Protein AF-A0A948GQL2-F1 (afdb_monomer_lite)

Sequence (326 aa):
MHETPEEIRLGCNGVMVDASHLPIGDNIGTTRSVVAMAHACGVCVEGELGYVPGVEGVDAERHPGPLQFTTVAEARAFAEKTNVDCLAVSIGTVHGRMKGKPKLDWARLKEINTALGIPLVIHGGTGLTDEQFRKLITLGVAKINYYTALSDAAGAAICAAAKAGATGYADLTAGVREAVAAEVERCLKLWGAAGRAAEVLDRCRPWLNVEHVVAYNAPTLSEHRLLALMTEGQRALATIPGVREVTVGSVADKSARYRHCWLIRFAAPEVIDSYAKHPAHATFAETLFRPAAADRLTADYRIADATTGAERLPLSSALAAERIAS

Foldseek 3Di:
DLCLLVCLLQQAQEDEDPPQVDDLVVLLVSLLVSLVQQVLQNHAYEYEHWDAQADAQAASVVTDDDGGFDALVSLLVSCVSRVHQEYETRQFAHHDDDDDDTPGDLVRLLSNCVSRVHAYEYERCPPDDLVRLQSSLVSRHDYYDDGNVLVVLLVVQLVVQVVVPDDDPCSSRVCSVVSSVVVVVVVCVSNVVPPCPVVVVVVDDFFFKKKKKKFFDQPPDDPVLVVVLLVLCQVLLSSRRQFNHWDKDADPDPVDPGGIMIITIGRHPSNVVSSCPPPSNCCSCVPPNCVRTVPMDIDMDFDADPVPRHGDHPCVVPVVVPVVPD

pLDDT: mean 87.83, std 14.83, range [33.5, 98.38]

Radius of gyration: 24.78 Å; chains: 1; bounding box: 61×53×67 Å

Structure (mmCIF, N/CA/C/O backbone):
data_AF-A0A948GQL2-F1
#
_entry.id   AF-A0A948GQL2-F1
#
loop_
_atom_site.group_PDB
_atom_site.id
_atom_site.type_symbol
_atom_site.label_atom_id
_atom_site.label_alt_id
_atom_site.label_comp_id
_atom_site.label_asym_id
_atom_site.label_entity_id
_atom_site.label_seq_id
_atom_site.pdbx_PDB_ins_code
_atom_site.Cartn_x
_atom_site.Cartn_y
_atom_site.Cartn_z
_atom_site.occupancy
_atom_site.B_iso_or_equiv
_atom_site.auth_seq_id
_atom_site.auth_comp_id
_atom_site.auth_asym_id
_atom_site.auth_atom_id
_atom_site.pdbx_PDB_model_num
ATOM 1 N N . MET A 1 1 ? 8.317 12.303 5.870 1.00 33.50 1 MET A N 1
ATOM 2 C CA . MET A 1 1 ? 9.007 11.126 5.303 1.00 33.50 1 MET A CA 1
ATOM 3 C C . MET A 1 1 ? 8.251 10.736 4.046 1.00 33.50 1 MET A C 1
ATOM 5 O O . MET A 1 1 ? 7.052 10.536 4.137 1.00 33.50 1 MET A O 1
ATOM 9 N N . HIS A 1 2 ? 8.894 10.734 2.876 1.00 46.00 2 HIS A N 1
ATOM 10 C CA . HIS A 1 2 ? 8.300 10.211 1.638 1.00 46.00 2 HIS A CA 1
ATOM 11 C C . HIS A 1 2 ? 8.877 8.804 1.407 1.00 46.00 2 HIS A C 1
ATOM 13 O O . HIS A 1 2 ? 9.786 8.631 0.602 1.00 46.00 2 HIS A O 1
ATOM 19 N N . GLU A 1 3 ? 8.409 7.827 2.191 1.00 55.78 3 GLU A N 1
ATOM 20 C CA . GLU A 1 3 ? 8.925 6.439 2.237 1.00 55.78 3 GLU A CA 1
ATOM 21 C C . GLU A 1 3 ? 8.154 5.454 1.335 1.00 55.78 3 GLU A C 1
ATOM 23 O O . GLU A 1 3 ? 8.394 4.249 1.351 1.00 55.78 3 GLU A O 1
ATOM 28 N N . THR A 1 4 ? 7.280 5.954 0.460 1.00 62.16 4 THR A N 1
ATOM 29 C CA . THR A 1 4 ? 6.377 5.117 -0.348 1.00 62.16 4 THR A CA 1
ATOM 30 C C . THR A 1 4 ? 7.058 4.111 -1.293 1.00 62.16 4 THR A C 1
ATOM 32 O O . THR A 1 4 ? 6.500 3.031 -1.495 1.00 62.16 4 THR A O 1
ATOM 35 N N . PRO A 1 5 ? 8.268 4.348 -1.848 1.00 71.25 5 PRO A N 1
ATOM 36 C CA . PRO A 1 5 ? 8.942 3.328 -2.652 1.00 71.25 5 PRO A CA 1
ATOM 37 C C . PRO A 1 5 ? 9.405 2.120 -1.830 1.00 71.25 5 PRO A C 1
ATOM 39 O O . PRO A 1 5 ? 9.512 1.025 -2.373 1.00 71.25 5 PRO A O 1
ATOM 42 N N . GLU A 1 6 ? 9.731 2.304 -0.549 1.00 80.25 6 GLU A N 1
ATOM 43 C CA . GLU A 1 6 ? 10.246 1.230 0.305 1.00 80.25 6 GLU A CA 1
ATOM 44 C C . GLU A 1 6 ? 9.152 0.262 0.736 1.00 80.25 6 GLU A C 1
ATOM 46 O O . GLU A 1 6 ? 9.319 -0.948 0.599 1.00 80.25 6 GLU A O 1
ATOM 51 N N . GLU A 1 7 ? 8.003 0.789 1.142 1.00 83.62 7 GLU A N 1
ATOM 52 C CA . GLU A 1 7 ? 6.826 0.007 1.532 1.00 83.62 7 GLU A CA 1
ATOM 53 C C . GLU A 1 7 ? 6.383 -0.940 0.406 1.00 83.62 7 GLU A C 1
ATOM 55 O O . GLU A 1 7 ? 6.140 -2.129 0.627 1.00 83.62 7 GLU A O 1
ATOM 60 N N . ILE A 1 8 ? 6.366 -0.447 -0.837 1.00 83.19 8 ILE A N 1
ATOM 61 C CA . ILE A 1 8 ? 6.027 -1.254 -2.016 1.00 83.19 8 ILE A CA 1
ATOM 62 C C . ILE A 1 8 ? 7.031 -2.401 -2.204 1.00 83.19 8 ILE A C 1
ATOM 64 O O . ILE A 1 8 ? 6.626 -3.533 -2.476 1.00 83.19 8 ILE A O 1
ATOM 68 N N . ARG A 1 9 ? 8.337 -2.148 -2.027 1.00 78.25 9 ARG A N 1
ATOM 69 C CA . ARG A 1 9 ? 9.370 -3.199 -2.126 1.00 78.25 9 ARG A CA 1
ATOM 70 C C . ARG A 1 9 ? 9.226 -4.251 -1.027 1.00 78.25 9 ARG A C 1
ATOM 72 O O . ARG A 1 9 ? 9.373 -5.444 -1.301 1.00 78.25 9 ARG A O 1
ATOM 79 N N . LEU A 1 10 ? 8.899 -3.827 0.195 1.00 80.50 10 LEU A N 1
ATOM 80 C CA . LEU A 1 10 ? 8.657 -4.724 1.330 1.00 80.50 10 LEU A CA 1
ATOM 81 C C . LEU A 1 10 ? 7.395 -5.583 1.139 1.00 80.50 10 LEU A C 1
ATOM 83 O O . LEU A 1 10 ? 7.282 -6.660 1.728 1.00 80.50 10 LEU A O 1
ATOM 87 N N . GLY A 1 11 ? 6.500 -5.178 0.236 1.00 76.94 11 GLY A N 1
ATOM 88 C CA . GLY A 1 11 ? 5.295 -5.919 -0.118 1.00 76.94 11 GLY A CA 1
ATOM 89 C C . GLY A 1 11 ? 4.042 -5.388 0.570 1.00 76.94 11 GLY A C 1
ATOM 90 O O . GLY A 1 11 ? 3.196 -6.190 0.958 1.00 76.94 11 GLY A O 1
ATOM 91 N N . CYS A 1 12 ? 3.913 -4.065 0.722 1.00 85.06 12 CYS A N 1
ATOM 92 C CA . CYS A 1 12 ? 2.667 -3.392 1.107 1.00 85.06 12 CYS A CA 1
ATOM 93 C C . CYS A 1 12 ? 1.732 -3.201 -0.103 1.00 85.06 12 CYS A C 1
ATOM 95 O O . CYS A 1 12 ? 2.125 -2.596 -1.098 1.00 85.06 12 CYS A O 1
ATOM 97 N N . ASN A 1 13 ? 0.489 -3.699 -0.027 1.00 85.06 13 ASN A N 1
ATOM 98 C CA . ASN A 1 13 ? -0.494 -3.672 -1.135 1.00 85.06 13 ASN A CA 1
ATOM 99 C C . ASN A 1 13 ? -1.320 -2.387 -1.183 1.00 85.06 13 ASN A C 1
ATOM 101 O O . ASN A 1 13 ? -2.132 -2.200 -2.089 1.00 85.06 13 ASN A O 1
ATOM 105 N N . GLY A 1 14 ? -1.110 -1.515 -0.208 1.00 90.94 14 GLY A N 1
ATOM 106 C CA . GLY A 1 14 ? -1.601 -0.156 -0.191 1.00 90.94 14 GLY A CA 1
ATOM 107 C C . GLY A 1 14 ? -0.564 0.735 0.474 1.00 90.94 14 GLY A C 1
ATOM 108 O O . GLY A 1 14 ? 0.114 0.303 1.408 1.00 90.94 14 GLY A O 1
ATOM 109 N N . VAL A 1 15 ? -0.454 1.966 -0.009 1.00 93.62 15 VAL A N 1
ATOM 110 C CA . VAL A 1 15 ? 0.340 3.029 0.615 1.00 93.62 15 VAL A CA 1
ATOM 111 C C . VAL A 1 15 ? -0.546 4.241 0.857 1.00 93.62 15 VAL A C 1
ATOM 113 O O . VAL A 1 15 ? -1.564 4.425 0.189 1.00 93.62 15 VAL A O 1
ATOM 116 N N . MET A 1 16 ? -0.172 5.075 1.816 1.00 94.94 16 MET A N 1
ATOM 117 C CA . MET A 1 16 ? -0.890 6.305 2.122 1.00 94.94 16 MET A CA 1
ATOM 118 C C . MET A 1 16 ? 0.049 7.496 1.957 1.00 94.94 16 MET A C 1
ATOM 120 O O . MET A 1 16 ? 1.202 7.453 2.380 1.00 94.94 16 MET A O 1
ATOM 124 N N . VAL A 1 17 ? -0.445 8.564 1.334 1.00 93.12 17 VAL A N 1
ATOM 125 C CA . VAL A 1 17 ? 0.277 9.829 1.201 1.00 93.12 17 VAL A CA 1
ATOM 126 C C . VAL A 1 17 ? -0.391 10.880 2.066 1.00 93.12 17 VAL A C 1
ATOM 128 O O . VAL A 1 17 ? -1.416 11.452 1.690 1.00 93.12 17 VAL A O 1
ATOM 131 N N . ASP A 1 18 ? 0.236 11.180 3.201 1.00 91.00 18 ASP A N 1
ATOM 132 C CA . ASP A 1 18 ? -0.093 12.370 3.975 1.00 91.00 18 ASP A CA 1
ATOM 133 C C . ASP A 1 18 ? 0.760 13.562 3.515 1.00 91.00 18 ASP A C 1
ATOM 135 O O . ASP A 1 18 ? 1.891 13.788 3.955 1.00 91.00 18 ASP A O 1
ATOM 139 N N . ALA A 1 19 ? 0.192 14.338 2.598 1.00 90.81 19 ALA A N 1
ATOM 140 C CA . ALA A 1 19 ? 0.675 15.664 2.228 1.00 90.81 19 ALA A CA 1
ATOM 141 C C . ALA A 1 19 ? -0.357 16.746 2.595 1.00 90.81 19 ALA A C 1
ATOM 143 O O . ALA A 1 19 ? -0.370 17.832 2.017 1.00 90.81 19 ALA A O 1
ATOM 144 N N . SER A 1 20 ? -1.232 16.448 3.560 1.00 86.81 20 SER A N 1
ATOM 145 C CA . SER A 1 20 ? -2.372 17.281 3.953 1.00 86.81 20 SER A CA 1
ATOM 146 C C . SER A 1 20 ? -1.962 18.631 4.560 1.00 86.81 20 SER A C 1
ATOM 148 O O . SER A 1 20 ? -2.677 19.623 4.437 1.00 86.81 20 SER A O 1
ATOM 150 N N . HIS A 1 21 ? -0.754 18.691 5.124 1.00 85.75 21 HIS A N 1
ATOM 151 C CA . HIS A 1 21 ? -0.113 19.899 5.643 1.00 85.75 21 HIS A CA 1
ATOM 152 C C . HIS A 1 21 ? 0.394 20.865 4.552 1.00 85.75 21 HIS A C 1
ATOM 154 O O . HIS A 1 21 ? 0.750 22.002 4.866 1.00 85.75 21 HIS A O 1
ATOM 160 N N . LEU A 1 22 ? 0.472 20.430 3.288 1.00 89.00 22 LEU A N 1
ATOM 161 C CA . LEU A 1 22 ? 0.902 21.265 2.165 1.00 89.00 22 LEU A CA 1
ATOM 162 C C . LEU A 1 22 ? -0.278 22.040 1.554 1.00 89.00 22 LEU A C 1
ATOM 164 O O . LEU A 1 22 ? -1.428 21.601 1.644 1.00 89.00 22 LEU A O 1
ATOM 168 N N . PRO A 1 23 ? -0.021 23.158 0.846 1.00 91.56 23 PRO A N 1
ATOM 169 C CA . PRO A 1 23 ? -1.027 23.771 -0.013 1.00 91.56 23 PRO A CA 1
ATOM 170 C C . PRO A 1 23 ? -1.635 22.745 -0.977 1.00 91.56 23 PRO A C 1
ATOM 172 O O . PRO A 1 23 ? -0.931 21.896 -1.524 1.00 91.56 23 PRO A O 1
ATOM 175 N N . ILE A 1 24 ? -2.941 22.849 -1.240 1.00 91.44 24 ILE A N 1
ATOM 176 C CA . ILE A 1 24 ? -3.695 21.852 -2.021 1.00 91.44 24 ILE A CA 1
ATOM 177 C C . ILE A 1 24 ? -3.048 21.500 -3.373 1.00 91.44 24 ILE A C 1
ATOM 179 O O . ILE A 1 24 ? -3.059 20.340 -3.776 1.00 91.44 24 ILE A O 1
ATOM 183 N N . GLY A 1 25 ? -2.449 22.473 -4.069 1.00 94.50 25 GLY A N 1
ATOM 184 C CA . GLY A 1 25 ? -1.746 22.237 -5.334 1.00 94.50 25 GLY A CA 1
ATOM 185 C C . GLY A 1 25 ? -0.522 21.328 -5.187 1.00 94.50 25 GLY A C 1
ATOM 186 O O . GLY A 1 25 ? -0.335 20.419 -5.999 1.00 94.50 25 GLY A O 1
ATOM 187 N N . ASP A 1 26 ? 0.257 21.527 -4.126 1.00 95.06 26 ASP A N 1
ATOM 188 C CA . ASP A 1 26 ? 1.462 20.750 -3.829 1.00 95.06 26 ASP A CA 1
ATOM 189 C C . ASP A 1 26 ? 1.107 19.358 -3.294 1.00 95.06 26 ASP A C 1
ATOM 191 O O . ASP A 1 26 ? 1.741 18.371 -3.677 1.00 95.06 26 ASP A O 1
ATOM 195 N N . ASN A 1 27 ? 0.041 19.252 -2.489 1.00 95.19 27 ASN A N 1
ATOM 196 C CA . ASN A 1 27 ? -0.515 17.966 -2.063 1.00 95.19 27 ASN A CA 1
ATOM 197 C C . ASN A 1 27 ? -0.963 17.140 -3.284 1.00 95.19 27 ASN A C 1
ATOM 199 O O . ASN A 1 27 ? -0.558 15.988 -3.442 1.00 95.19 27 ASN A O 1
ATOM 203 N N . ILE A 1 28 ? -1.709 17.746 -4.215 1.00 96.94 28 ILE A N 1
ATOM 204 C CA . ILE A 1 28 ? -2.109 17.086 -5.468 1.00 96.94 28 ILE A CA 1
ATOM 205 C C . ILE A 1 28 ? -0.883 16.645 -6.275 1.00 96.94 28 ILE A C 1
ATOM 207 O O . ILE A 1 28 ? -0.857 15.524 -6.778 1.00 96.94 28 ILE A O 1
ATOM 211 N N . GLY A 1 29 ? 0.129 17.506 -6.422 1.00 96.94 29 GLY A N 1
ATOM 212 C CA . GLY A 1 29 ? 1.346 17.178 -7.167 1.00 96.94 29 GLY A CA 1
ATOM 213 C C . GLY A 1 29 ? 2.101 15.991 -6.565 1.00 96.94 29 GLY A C 1
ATOM 214 O O . GLY A 1 29 ? 2.439 15.047 -7.282 1.00 96.94 29 GLY A O 1
ATOM 215 N N . THR A 1 30 ? 2.300 16.020 -5.247 1.00 95.50 30 THR A N 1
ATOM 216 C CA . THR A 1 30 ? 2.984 14.968 -4.483 1.00 95.50 30 THR A CA 1
ATOM 217 C C . THR A 1 30 ? 2.216 13.654 -4.559 1.00 95.50 30 THR A C 1
ATOM 219 O O . THR A 1 30 ? 2.770 12.634 -4.967 1.00 95.50 30 THR A O 1
ATOM 222 N N . THR A 1 31 ? 0.918 13.688 -4.253 1.00 96.50 31 THR A N 1
ATOM 223 C CA . THR A 1 31 ? 0.057 12.503 -4.258 1.00 96.50 31 THR A CA 1
ATOM 224 C C . THR A 1 31 ? -0.038 11.892 -5.652 1.00 96.50 31 THR A C 1
ATOM 226 O O . THR A 1 31 ? 0.145 10.688 -5.792 1.00 96.50 31 THR A O 1
ATOM 229 N N . ARG A 1 32 ? -0.217 12.696 -6.712 1.00 97.62 32 ARG A N 1
ATOM 230 C CA . ARG A 1 32 ? -0.262 12.193 -8.098 1.00 97.62 32 ARG A CA 1
ATOM 231 C C . ARG A 1 32 ? 1.026 11.465 -8.498 1.00 97.62 32 ARG A C 1
ATOM 233 O O . ARG A 1 32 ? 0.959 10.459 -9.198 1.00 97.62 32 ARG A O 1
ATOM 240 N N . SER A 1 33 ? 2.188 11.965 -8.072 1.00 94.75 33 SER A N 1
ATOM 241 C CA . SER A 1 33 ? 3.476 11.311 -8.343 1.00 94.75 33 SER A CA 1
ATOM 242 C C . SER A 1 33 ? 3.543 9.920 -7.704 1.00 94.75 33 SER A C 1
ATOM 244 O O . SER A 1 33 ? 3.914 8.945 -8.359 1.00 94.75 33 SER A O 1
ATOM 246 N N . VAL A 1 34 ? 3.109 9.811 -6.444 1.00 94.31 34 VAL A N 1
ATOM 247 C CA . VAL A 1 34 ? 3.055 8.524 -5.739 1.00 94.31 34 VAL A CA 1
ATOM 248 C C . VAL A 1 34 ? 2.021 7.590 -6.358 1.00 94.31 34 VAL A C 1
ATOM 250 O O . VAL A 1 34 ? 2.336 6.422 -6.557 1.00 94.31 34 VAL A O 1
ATOM 253 N N . VAL A 1 35 ? 0.831 8.088 -6.713 1.00 96.50 35 VAL A N 1
ATOM 254 C CA . VAL A 1 35 ? -0.208 7.301 -7.395 1.00 96.50 35 VAL A CA 1
ATOM 255 C C . VAL A 1 35 ? 0.333 6.690 -8.682 1.00 96.50 35 VAL A C 1
ATOM 257 O O . VAL A 1 35 ? 0.225 5.483 -8.869 1.00 96.50 35 VAL A O 1
ATOM 260 N N . ALA A 1 36 ? 0.993 7.482 -9.533 1.00 94.19 36 ALA A N 1
ATOM 261 C CA . ALA A 1 36 ? 1.559 6.979 -10.783 1.00 94.19 36 ALA A CA 1
ATOM 262 C C . ALA A 1 36 ? 2.568 5.838 -10.552 1.00 94.19 36 ALA A C 1
ATOM 264 O O . ALA A 1 36 ? 2.527 4.824 -11.247 1.00 94.19 36 ALA A O 1
ATOM 265 N N . MET A 1 37 ? 3.445 5.978 -9.555 1.00 92.19 37 MET A N 1
ATOM 266 C CA . MET A 1 37 ? 4.406 4.938 -9.178 1.00 92.19 37 MET A CA 1
ATOM 267 C C . MET A 1 37 ? 3.724 3.690 -8.592 1.00 92.19 37 MET A C 1
ATOM 269 O O . MET A 1 37 ? 4.052 2.571 -8.983 1.00 92.19 37 MET A O 1
ATOM 273 N N . ALA A 1 38 ? 2.803 3.864 -7.644 1.00 93.44 38 ALA A N 1
ATOM 274 C CA . ALA A 1 38 ? 2.144 2.767 -6.943 1.00 93.44 38 ALA A CA 1
ATOM 275 C C . ALA A 1 38 ? 1.228 1.968 -7.878 1.00 93.44 38 ALA A C 1
ATOM 277 O O . ALA A 1 38 ? 1.298 0.739 -7.905 1.00 93.44 38 ALA A O 1
ATOM 278 N N . HIS A 1 39 ? 0.457 2.647 -8.732 1.00 93.81 39 HIS A N 1
ATOM 279 C CA . HIS A 1 39 ? -0.381 2.006 -9.751 1.00 93.81 39 HIS A CA 1
ATOM 280 C C . HIS A 1 39 ? 0.456 1.229 -10.770 1.00 93.81 39 HIS A C 1
ATOM 282 O O . HIS A 1 39 ? 0.074 0.126 -11.156 1.00 93.81 39 HIS A O 1
ATOM 288 N N . ALA A 1 40 ? 1.647 1.725 -11.124 1.00 91.50 40 ALA A N 1
ATOM 289 C CA . ALA A 1 40 ? 2.614 0.997 -11.951 1.00 91.50 40 ALA A CA 1
ATOM 290 C C . ALA A 1 40 ? 3.201 -0.259 -11.267 1.00 91.50 40 ALA A C 1
ATOM 292 O O . ALA A 1 40 ? 3.881 -1.056 -11.914 1.00 91.50 40 ALA A O 1
ATOM 293 N N . CYS A 1 41 ? 2.929 -0.440 -9.972 1.00 90.19 41 CYS A N 1
ATOM 294 C CA . CYS A 1 41 ? 3.246 -1.631 -9.188 1.00 90.19 41 CYS A CA 1
ATOM 295 C C . CYS A 1 41 ? 1.994 -2.433 -8.781 1.00 90.19 41 CYS A C 1
ATOM 297 O O . CYS A 1 41 ? 2.116 -3.398 -8.030 1.00 90.19 41 CYS A O 1
ATOM 299 N N . GLY A 1 42 ? 0.798 -2.035 -9.235 1.00 89.00 42 GLY A N 1
ATOM 300 C CA . GLY A 1 42 ? -0.470 -2.657 -8.847 1.00 89.00 42 GLY A CA 1
ATOM 301 C C . GLY A 1 42 ? -0.897 -2.396 -7.395 1.00 89.00 42 GLY A C 1
ATOM 302 O O . GLY A 1 42 ? -1.696 -3.168 -6.865 1.00 89.00 42 GLY A O 1
ATOM 303 N N . VAL A 1 43 ? -0.365 -1.346 -6.758 1.00 91.19 43 VAL A N 1
ATOM 304 C CA . VAL A 1 43 ? -0.587 -0.978 -5.349 1.00 91.19 43 VAL A CA 1
ATOM 305 C C . VAL A 1 43 ? -1.572 0.185 -5.245 1.00 91.19 43 VAL A C 1
ATOM 307 O O . VAL A 1 43 ? -1.422 1.179 -5.953 1.00 91.19 43 VAL A O 1
ATOM 310 N N . CYS A 1 44 ? -2.550 0.076 -4.342 1.00 93.69 44 CYS A N 1
ATOM 311 C CA . CYS A 1 44 ? -3.536 1.133 -4.106 1.00 93.69 44 CYS A CA 1
ATOM 312 C C . CYS A 1 44 ? -2.947 2.302 -3.302 1.00 93.69 44 CYS A C 1
ATOM 314 O O . CYS A 1 44 ? -2.053 2.113 -2.475 1.00 93.69 44 CYS A O 1
ATOM 316 N N . VAL A 1 45 ? -3.496 3.502 -3.481 1.00 96.88 45 VAL A N 1
ATOM 317 C CA . VAL A 1 45 ? -3.079 4.707 -2.762 1.00 96.88 45 VAL A CA 1
ATOM 318 C C . VAL A 1 45 ? -4.244 5.367 -2.039 1.00 96.88 45 VAL A C 1
ATOM 320 O O . VAL A 1 45 ? -5.256 5.727 -2.641 1.00 96.88 45 VAL A O 1
ATOM 323 N N . GLU A 1 46 ? -4.048 5.589 -0.744 1.00 98.06 46 GLU A N 1
ATOM 324 C CA . GLU A 1 46 ? -4.850 6.497 0.070 1.00 98.06 46 GLU A CA 1
ATOM 325 C C . GLU A 1 46 ? -4.238 7.902 0.029 1.00 98.06 46 GLU A C 1
ATOM 327 O O . GLU A 1 46 ? -3.050 8.075 0.302 1.00 98.06 46 GLU A O 1
ATOM 332 N N . GLY A 1 47 ? -5.039 8.915 -0.295 1.00 96.38 47 GLY A N 1
ATOM 333 C CA . GLY A 1 47 ? -4.662 10.317 -0.089 1.00 96.38 47 GLY A CA 1
ATOM 334 C C . GLY A 1 47 ? -5.357 10.914 1.130 1.00 96.38 47 GLY A C 1
ATOM 335 O O . GLY A 1 47 ? -6.378 10.391 1.575 1.00 96.38 47 GLY A O 1
ATOM 336 N N . GLU A 1 48 ? -4.858 12.046 1.626 1.00 94.75 48 GLU A N 1
ATOM 337 C CA . GLU A 1 48 ? -5.482 12.780 2.732 1.00 94.75 48 GLU A CA 1
ATOM 338 C C . GLU A 1 48 ? -5.760 14.250 2.399 1.00 94.75 48 GLU A C 1
ATOM 340 O O . GLU A 1 48 ? -4.927 14.960 1.820 1.00 94.75 48 GLU A O 1
ATOM 345 N N . LEU A 1 49 ? -6.948 14.712 2.804 1.00 90.31 49 LEU A N 1
ATOM 346 C CA . LEU A 1 49 ? -7.347 16.113 2.784 1.00 90.31 49 LEU A CA 1
ATOM 347 C C . LEU A 1 49 ? -7.891 16.589 4.128 1.00 90.31 49 LEU A C 1
ATOM 349 O O . LEU A 1 49 ? -8.661 15.902 4.798 1.00 90.31 49 LEU A O 1
ATOM 353 N N . GLY A 1 50 ? -7.652 17.870 4.399 1.00 82.81 50 GLY A N 1
ATOM 354 C CA . GLY A 1 50 ? -7.984 18.504 5.669 1.00 82.81 50 GLY A CA 1
ATOM 355 C C . GLY A 1 50 ? -6.822 18.366 6.641 1.00 82.81 50 GLY A C 1
ATOM 356 O O . GLY A 1 50 ? -5.693 18.167 6.225 1.00 82.81 50 GLY A O 1
ATOM 357 N N . TYR A 1 51 ? -7.089 18.510 7.929 1.00 74.12 51 TYR A N 1
ATOM 358 C CA . TYR A 1 51 ? -6.098 18.223 8.958 1.00 74.12 51 TYR A CA 1
ATOM 359 C C . TYR A 1 51 ? -6.799 17.621 10.164 1.00 74.12 51 TYR A C 1
ATOM 361 O O . TYR A 1 51 ? -7.811 18.163 10.635 1.00 74.12 51 TYR A O 1
ATOM 369 N N . VAL A 1 52 ? -6.268 16.500 10.646 1.00 62.72 52 VAL A N 1
ATOM 370 C CA . VAL A 1 52 ? -6.726 15.814 11.852 1.00 62.72 52 VAL A CA 1
ATOM 371 C C . VAL A 1 52 ? -5.700 16.095 12.960 1.00 62.72 52 VAL A C 1
ATOM 373 O O . VAL A 1 52 ? -4.605 15.541 12.936 1.00 62.72 52 VAL A O 1
ATOM 376 N N . PRO A 1 53 ? -5.996 16.977 13.933 1.00 58.94 53 PRO A N 1
ATOM 377 C CA . PRO A 1 53 ? -5.046 17.294 14.997 1.00 58.94 53 PRO A CA 1
ATOM 378 C C . PRO A 1 53 ? -4.854 16.103 15.945 1.00 58.94 53 PRO A C 1
ATOM 380 O O . PRO A 1 53 ? -5.763 15.292 16.116 1.00 58.94 53 PRO A O 1
ATOM 383 N N . GLY A 1 54 ? -3.703 16.035 16.616 1.00 55.97 54 GLY A N 1
ATOM 384 C CA . GLY A 1 54 ? -3.384 15.003 17.606 1.00 55.97 54 GLY A CA 1
ATOM 385 C C . GLY A 1 54 ? -2.309 14.015 17.148 1.00 55.97 54 GLY A C 1
ATOM 386 O O . GLY A 1 54 ? -1.832 14.063 16.021 1.00 55.97 54 GLY A O 1
ATOM 387 N N . VAL A 1 55 ? -1.921 13.108 18.044 1.00 61.59 55 VAL A N 1
ATOM 388 C CA . VAL A 1 55 ? -0.984 12.011 17.762 1.00 61.59 55 VAL A CA 1
ATOM 389 C C . VAL A 1 55 ? -1.604 10.723 18.305 1.00 61.59 55 VAL A C 1
ATOM 391 O O . VAL A 1 55 ? -2.219 10.718 19.375 1.00 61.59 55 VAL A O 1
ATOM 394 N N . GLU A 1 56 ? -1.501 9.627 17.557 1.00 60.19 56 GLU A N 1
ATOM 395 C CA . GLU A 1 56 ? -2.074 8.348 17.975 1.00 60.19 56 GLU A CA 1
ATOM 396 C C . GLU A 1 56 ? -1.432 7.833 19.276 1.00 60.19 56 GLU A C 1
ATOM 398 O O . GLU A 1 56 ? -0.221 7.908 19.466 1.00 60.19 56 GLU A O 1
ATOM 403 N N . GLY A 1 57 ? -2.247 7.317 20.203 1.00 52.31 57 GLY A N 1
ATOM 404 C CA . GLY A 1 57 ? -1.771 6.755 21.474 1.00 52.31 57 GLY A CA 1
ATOM 405 C C . GLY A 1 57 ? -1.478 7.776 22.581 1.00 52.31 57 GLY A C 1
ATOM 406 O O . GLY A 1 57 ? -1.227 7.380 23.721 1.00 52.31 57 GLY A O 1
ATOM 407 N N . VAL A 1 58 ? -1.566 9.078 22.296 1.00 62.47 58 VAL A N 1
ATOM 408 C CA . VAL A 1 58 ? -1.435 10.153 23.294 1.00 62.47 58 VAL A CA 1
ATOM 409 C C . VAL A 1 58 ? -2.731 10.957 23.432 1.00 62.47 58 VAL A C 1
ATOM 411 O O . VAL A 1 58 ? -3.699 10.765 22.696 1.00 62.47 58 VAL A O 1
ATOM 414 N N . ASP A 1 59 ? -2.790 11.840 24.428 1.00 57.53 59 ASP A N 1
ATOM 415 C CA . ASP A 1 59 ? -3.952 12.710 24.624 1.00 57.53 59 ASP A CA 1
ATOM 416 C C . ASP A 1 59 ? -3.968 13.809 23.549 1.00 57.53 59 ASP A C 1
ATOM 418 O O . ASP A 1 59 ? -2.990 14.547 23.409 1.00 57.53 59 ASP A O 1
ATOM 422 N N . ALA A 1 60 ? -5.089 13.959 22.833 1.00 57.97 60 ALA A N 1
ATOM 423 C CA . ALA A 1 60 ? -5.224 14.917 21.728 1.00 57.97 60 ALA A CA 1
ATOM 424 C C . ALA A 1 60 ? -4.983 16.374 22.178 1.00 57.97 60 ALA A C 1
ATOM 426 O O . ALA A 1 60 ? -4.434 17.185 21.438 1.00 57.97 60 ALA A O 1
ATOM 427 N N . GLU A 1 61 ? -5.330 16.695 23.432 1.00 55.31 61 GLU A N 1
ATOM 428 C CA . GLU A 1 61 ? -5.130 18.017 24.052 1.00 55.31 61 GLU A CA 1
ATOM 429 C C . GLU A 1 61 ? -3.653 18.434 24.146 1.00 55.31 61 GLU A C 1
ATOM 431 O O . GLU A 1 61 ? -3.363 19.626 24.234 1.00 55.31 61 GLU A O 1
ATOM 436 N N . ARG A 1 62 ? -2.712 17.478 24.127 1.00 51.91 62 ARG A N 1
ATOM 437 C CA . ARG A 1 62 ? -1.269 17.771 24.194 1.00 51.91 62 ARG A CA 1
ATOM 438 C C . ARG A 1 62 ? -0.690 18.222 22.854 1.00 51.91 62 ARG A C 1
ATOM 440 O O . ARG A 1 62 ? 0.423 18.738 22.828 1.00 51.91 62 ARG A O 1
ATOM 447 N N . HIS A 1 63 ? -1.445 18.059 21.768 1.00 50.47 63 HIS A N 1
ATOM 448 C CA . HIS A 1 63 ? -1.048 18.429 20.411 1.00 50.47 63 HIS A CA 1
ATOM 449 C C . HIS A 1 63 ? -2.171 19.223 19.722 1.00 50.47 63 HIS A C 1
ATOM 451 O O . HIS A 1 63 ? -2.776 18.739 18.762 1.00 50.47 63 HIS A O 1
ATOM 457 N N . PRO A 1 64 ? -2.494 20.435 20.217 1.00 52.81 64 PRO A N 1
ATOM 458 C CA . PRO A 1 64 ? -3.541 21.252 19.626 1.00 52.81 64 PRO A CA 1
ATOM 459 C C . PRO A 1 64 ? -3.107 21.745 18.240 1.00 52.81 64 PRO A C 1
ATOM 461 O O . PRO A 1 64 ? -2.038 22.330 18.082 1.00 52.81 64 PRO A O 1
ATOM 464 N N . GLY A 1 65 ? -3.966 21.550 17.244 1.00 57.09 65 GLY A N 1
ATOM 465 C CA . GLY A 1 65 ? -3.817 22.124 15.910 1.00 57.09 65 GLY A CA 1
ATOM 466 C C . GLY A 1 65 ? -5.176 22.557 15.353 1.00 57.09 65 GLY A C 1
ATOM 467 O O . GLY A 1 65 ? -6.210 22.074 15.831 1.00 57.09 65 GLY A O 1
ATOM 468 N N . PRO A 1 66 ? -5.214 23.497 14.393 1.00 60.41 66 PRO A N 1
ATOM 469 C CA . PRO A 1 66 ? -6.467 23.962 13.818 1.00 60.41 66 PRO A CA 1
ATOM 470 C C . PRO A 1 66 ? -7.117 22.828 13.021 1.00 60.41 66 PRO A C 1
ATOM 472 O O . PRO A 1 66 ? -6.591 22.396 12.002 1.00 60.41 66 PRO A O 1
ATOM 475 N N . LEU A 1 67 ? -8.272 22.349 13.481 1.00 68.75 67 LEU A N 1
ATOM 476 C CA . LEU A 1 67 ? -9.084 21.389 12.738 1.00 68.75 67 LEU A CA 1
ATOM 477 C C . LEU A 1 67 ? -9.492 22.006 11.392 1.00 68.75 67 LEU A C 1
ATOM 479 O O . LEU A 1 67 ? -10.248 22.981 11.360 1.00 68.75 67 LEU A O 1
ATOM 483 N N . GLN A 1 68 ? -9.023 21.421 10.291 1.00 81.19 68 GLN A N 1
ATOM 484 C CA . GLN A 1 68 ? -9.390 21.847 8.945 1.00 81.19 68 GLN A CA 1
ATOM 485 C C . GLN A 1 68 ? -10.264 20.779 8.307 1.00 81.19 68 GLN A C 1
ATOM 487 O O . GLN A 1 68 ? -9.805 19.682 8.002 1.00 81.19 68 GLN A O 1
ATOM 492 N N . PHE A 1 69 ? -11.536 21.112 8.108 1.00 87.38 69 PHE A N 1
ATOM 493 C CA . PHE A 1 69 ? -12.479 20.204 7.477 1.00 87.38 69 PHE A CA 1
ATOM 494 C C . PHE A 1 69 ? -12.270 20.157 5.962 1.00 87.38 69 PHE A C 1
ATOM 496 O O . PHE A 1 69 ? -12.097 21.194 5.324 1.00 87.38 69 PHE A O 1
ATOM 503 N N . THR A 1 70 ? -12.424 18.977 5.372 1.00 92.69 70 THR A N 1
ATOM 504 C CA . THR A 1 70 ? -12.381 18.789 3.916 1.00 92.69 70 THR A CA 1
ATOM 505 C C . THR A 1 70 ? -13.614 19.405 3.256 1.00 92.69 70 THR A C 1
ATOM 507 O O . THR A 1 70 ? -14.740 19.116 3.667 1.00 92.69 70 THR A O 1
ATOM 510 N N . THR A 1 71 ? -13.462 20.245 2.232 1.00 94.56 71 THR A N 1
ATOM 511 C CA . THR A 1 71 ? -14.617 20.706 1.440 1.00 94.56 71 THR A CA 1
ATOM 512 C C . THR A 1 71 ? -14.937 19.742 0.293 1.00 94.56 71 THR A C 1
ATOM 514 O O . THR A 1 71 ? -14.065 19.042 -0.217 1.00 94.56 71 THR A O 1
ATOM 517 N N . VAL A 1 72 ? -16.195 19.722 -0.162 1.00 96.75 72 VAL A N 1
ATOM 518 C CA . VAL A 1 72 ? -16.629 18.877 -1.294 1.00 96.75 72 VAL A CA 1
ATOM 519 C C . VAL A 1 72 ? -15.891 19.246 -2.588 1.00 96.75 72 VAL A C 1
ATOM 521 O O . VAL A 1 72 ? -15.529 18.369 -3.372 1.00 96.75 72 VAL A O 1
ATOM 524 N N . ALA A 1 73 ? -15.646 20.542 -2.807 1.00 96.62 73 ALA A N 1
ATOM 525 C CA . ALA A 1 73 ? -14.943 21.036 -3.987 1.00 96.62 73 ALA A CA 1
ATOM 526 C C . ALA A 1 73 ? -13.471 20.590 -4.009 1.00 96.62 73 ALA A C 1
ATOM 528 O O . ALA A 1 73 ? -12.999 20.114 -5.041 1.00 96.62 73 ALA A O 1
ATOM 529 N N . GLU A 1 74 ? -12.768 20.688 -2.873 1.00 95.81 74 GLU A N 1
ATOM 530 C CA . GLU A 1 74 ? -11.393 20.188 -2.741 1.00 95.81 74 GLU A CA 1
ATOM 531 C C . GLU A 1 74 ? -11.336 18.677 -2.929 1.00 95.81 74 GLU A C 1
ATOM 533 O O . GLU A 1 74 ? -10.514 18.204 -3.705 1.00 95.81 74 GLU A O 1
ATOM 538 N N . ALA A 1 75 ? -12.239 17.930 -2.288 1.00 97.50 75 ALA A N 1
ATOM 539 C CA . ALA A 1 75 ? -12.294 16.477 -2.402 1.00 97.50 75 ALA A CA 1
ATOM 540 C C . ALA A 1 75 ? -12.457 16.023 -3.860 1.00 97.50 75 ALA A C 1
ATOM 542 O O . ALA A 1 75 ? -11.731 15.140 -4.316 1.00 97.50 75 ALA A O 1
ATOM 543 N N . ARG A 1 76 ? -13.362 16.671 -4.614 1.00 97.81 76 ARG A N 1
ATOM 544 C CA . ARG A 1 76 ? -13.574 16.387 -6.041 1.00 97.81 76 ARG A CA 1
ATOM 545 C C . ARG A 1 76 ? -12.320 16.679 -6.854 1.00 97.81 76 ARG A C 1
ATOM 547 O O . ARG A 1 76 ? -11.847 15.808 -7.576 1.00 97.81 76 ARG A O 1
ATOM 554 N N . ALA A 1 77 ? -11.787 17.893 -6.721 1.00 97.50 77 ALA A N 1
ATOM 555 C CA . ALA A 1 77 ? -10.617 18.314 -7.479 1.00 97.50 77 ALA A CA 1
ATOM 556 C C . ALA A 1 77 ? -9.390 17.451 -7.161 1.00 97.50 77 ALA A C 1
ATOM 558 O O . ALA A 1 77 ? -8.585 17.186 -8.048 1.00 97.50 77 ALA A O 1
ATOM 559 N N . PHE A 1 78 ? -9.243 17.022 -5.908 1.00 98.19 78 PHE A N 1
ATOM 560 C CA . PHE A 1 78 ? -8.158 16.158 -5.478 1.00 98.19 78 PHE A CA 1
ATOM 561 C C . PHE A 1 78 ? -8.281 14.776 -6.105 1.00 98.19 78 PHE A C 1
ATOM 563 O O . PHE A 1 78 ? -7.381 14.396 -6.843 1.00 98.19 78 PHE A O 1
ATOM 570 N N . ALA A 1 79 ? -9.400 14.076 -5.890 1.00 98.06 79 ALA A N 1
ATOM 571 C CA . ALA A 1 79 ? -9.610 12.733 -6.427 1.00 98.06 79 ALA A CA 1
ATOM 572 C C . ALA A 1 79 ? -9.460 12.692 -7.958 1.00 98.06 79 ALA A C 1
ATOM 574 O O . ALA A 1 79 ? -8.772 11.821 -8.480 1.00 98.06 79 ALA A O 1
ATOM 575 N N . GLU A 1 80 ? -10.016 13.676 -8.673 1.00 97.94 80 GLU A N 1
ATOM 576 C CA . GLU A 1 80 ? -9.905 13.775 -10.135 1.00 97.94 80 GLU A CA 1
ATOM 577 C C . GLU A 1 80 ? -8.456 13.982 -10.606 1.00 97.94 80 GLU A C 1
ATOM 579 O O . GLU A 1 80 ? -8.026 13.392 -11.595 1.00 97.94 80 GLU A O 1
ATOM 584 N N . LYS A 1 81 ? -7.683 14.821 -9.907 1.00 98.12 81 LYS A N 1
ATOM 585 C CA . LYS A 1 81 ? -6.319 15.178 -10.326 1.00 98.12 81 LYS A CA 1
ATOM 586 C C . LYS A 1 81 ? -5.253 14.202 -9.848 1.00 98.12 81 LYS A C 1
ATOM 588 O O . LYS A 1 81 ? -4.156 14.215 -10.410 1.00 98.12 81 LYS A O 1
ATOM 593 N N . THR A 1 82 ? -5.518 13.433 -8.797 1.00 98.31 82 THR A N 1
ATOM 594 C CA . THR A 1 82 ? -4.562 12.474 -8.231 1.00 98.31 82 THR A CA 1
ATOM 595 C C . THR A 1 82 ? -4.862 11.043 -8.632 1.00 98.31 82 THR A C 1
ATOM 597 O O . THR A 1 82 ? -3.911 10.280 -8.742 1.00 98.31 82 THR A O 1
ATOM 600 N N . ASN A 1 83 ? -6.129 10.700 -8.892 1.00 98.12 83 ASN A N 1
ATOM 601 C CA . ASN A 1 83 ? -6.597 9.336 -9.134 1.00 98.12 83 ASN A CA 1
ATOM 602 C C . ASN A 1 83 ? -6.326 8.381 -7.951 1.00 98.12 83 ASN A C 1
ATOM 604 O O . ASN A 1 83 ? -5.956 7.229 -8.153 1.00 98.12 83 ASN A O 1
ATOM 608 N N . VAL A 1 84 ? -6.470 8.870 -6.713 1.00 98.38 84 VAL A N 1
ATOM 609 C CA . VAL A 1 84 ? -6.381 8.022 -5.508 1.00 98.38 84 VAL A CA 1
ATOM 610 C C . VAL A 1 84 ? -7.506 6.986 -5.446 1.00 98.38 84 VAL A C 1
ATOM 612 O O . VAL A 1 84 ? -8.627 7.242 -5.887 1.00 98.38 84 VAL A O 1
ATOM 615 N N . ASP A 1 85 ? -7.219 5.839 -4.833 1.00 98.12 85 ASP A N 1
ATOM 616 C CA . ASP A 1 85 ? -8.163 4.724 -4.697 1.00 98.12 85 ASP A CA 1
ATOM 617 C C . ASP A 1 85 ? -9.115 4.909 -3.511 1.00 98.12 85 ASP A C 1
ATOM 619 O O . ASP A 1 85 ? -10.243 4.416 -3.521 1.00 98.12 85 ASP A O 1
ATOM 623 N N . CYS A 1 86 ? -8.674 5.631 -2.482 1.00 98.19 86 CYS A N 1
ATOM 624 C CA . CYS A 1 86 ? -9.503 6.060 -1.365 1.00 98.19 86 CYS A CA 1
ATOM 625 C C . CYS A 1 86 ? -9.015 7.399 -0.800 1.00 98.19 86 CYS A C 1
ATOM 627 O O . CYS A 1 86 ? -7.878 7.823 -1.028 1.00 98.19 86 CYS A O 1
ATOM 629 N N . LEU A 1 87 ? -9.899 8.089 -0.078 1.00 98.19 87 LEU A N 1
ATOM 630 C CA . LEU A 1 87 ? -9.619 9.428 0.436 1.00 98.19 87 LEU A CA 1
ATOM 631 C C . LEU A 1 87 ? -9.926 9.533 1.928 1.00 98.19 87 LEU A C 1
ATOM 633 O O . LEU A 1 87 ? -11.077 9.379 2.344 1.00 98.19 87 LEU A O 1
ATOM 637 N N . ALA A 1 88 ? -8.904 9.859 2.714 1.00 96.81 88 ALA A N 1
ATOM 638 C CA . ALA A 1 88 ? -9.056 10.305 4.086 1.00 96.81 88 ALA A CA 1
ATOM 639 C C . ALA A 1 88 ? -9.597 11.735 4.130 1.00 96.81 88 ALA A C 1
ATOM 641 O O . ALA A 1 88 ? -9.079 12.639 3.467 1.00 96.81 88 ALA A O 1
ATOM 642 N N . VAL A 1 89 ? -10.675 11.921 4.894 1.00 95.25 89 VAL A N 1
ATOM 643 C CA . VAL A 1 89 ? -11.388 13.198 4.994 1.00 95.25 89 VAL A CA 1
ATOM 644 C C . VAL A 1 89 ? -11.546 13.638 6.443 1.00 95.25 89 VAL A C 1
ATOM 646 O O . VAL A 1 89 ? -11.912 12.854 7.320 1.00 95.25 89 VAL A O 1
ATOM 649 N N . SER A 1 90 ? -11.339 14.928 6.687 1.00 91.75 90 SER A N 1
ATOM 650 C CA . SER A 1 90 ? -11.564 15.548 7.987 1.00 91.75 90 SER A CA 1
ATOM 651 C C . SER A 1 90 ? -12.997 16.072 8.091 1.00 91.75 90 SER A C 1
ATOM 653 O O . SER A 1 90 ? -13.405 17.015 7.404 1.00 91.75 90 SER A O 1
ATOM 655 N N . ILE A 1 91 ? -13.773 15.443 8.976 1.00 91.19 91 ILE A N 1
ATOM 656 C CA . ILE A 1 91 ? -15.169 15.799 9.285 1.00 91.19 91 ILE A CA 1
ATOM 657 C C . ILE A 1 91 ? -15.370 16.164 10.762 1.00 91.19 91 ILE A C 1
ATOM 659 O O . ILE A 1 91 ? -16.502 16.173 11.246 1.00 91.19 91 ILE A O 1
ATOM 663 N N . GLY A 1 92 ? -14.282 16.435 11.487 1.00 81.88 92 GLY A N 1
ATOM 664 C CA . GLY A 1 92 ? -14.305 16.761 12.915 1.00 81.88 92 GLY A CA 1
ATOM 665 C C . GLY A 1 92 ? -13.850 15.649 13.860 1.00 81.88 92 GLY A C 1
ATOM 666 O O . GLY A 1 92 ? -14.135 15.731 15.056 1.00 81.88 92 GLY A O 1
ATOM 667 N N . THR A 1 93 ? -13.166 14.622 13.346 1.00 74.06 93 THR A N 1
ATOM 668 C CA . THR A 1 93 ? -12.386 13.675 14.160 1.00 74.06 93 THR A CA 1
ATOM 669 C C . THR A 1 93 ? -11.021 14.269 14.533 1.00 74.06 93 THR A C 1
ATOM 671 O O . THR A 1 93 ? -10.581 15.250 13.934 1.00 74.06 93 THR A O 1
ATOM 674 N N . VAL A 1 94 ? -10.362 13.697 15.547 1.00 66.81 94 VAL A N 1
ATOM 675 C CA . VAL A 1 94 ? -8.991 14.045 15.975 1.00 66.81 94 VAL A CA 1
ATOM 676 C C . VAL A 1 94 ? -8.237 12.755 16.336 1.00 66.81 94 VAL A C 1
ATOM 678 O O . VAL A 1 94 ? -8.865 11.761 16.705 1.00 66.81 94 VAL A O 1
ATOM 681 N N . HIS A 1 95 ? -6.907 12.749 16.269 1.00 65.81 95 HIS A N 1
ATOM 682 C CA . HIS A 1 95 ? -6.086 11.633 16.744 1.00 65.81 95 HIS A CA 1
ATOM 683 C C . HIS A 1 95 ? -5.911 11.671 18.269 1.00 65.81 95 HIS A C 1
ATOM 685 O O . HIS A 1 95 ? -5.714 12.731 18.861 1.00 65.81 95 HIS A O 1
ATOM 691 N N . GLY A 1 96 ? -5.920 10.495 18.904 1.00 56.91 96 GLY A N 1
ATOM 692 C CA . GLY A 1 96 ? -5.671 10.345 20.341 1.00 56.91 96 GLY A CA 1
ATOM 693 C C . GLY A 1 96 ? -6.928 10.404 21.217 1.00 56.91 96 GLY A C 1
ATOM 694 O O . GLY A 1 96 ? -8.059 10.325 20.735 1.00 56.91 96 GLY A O 1
ATOM 695 N N . ARG A 1 97 ? -6.740 10.500 22.540 1.00 64.50 97 ARG A N 1
ATOM 696 C CA . ARG A 1 97 ? -7.863 10.554 23.497 1.00 64.50 97 ARG A CA 1
ATOM 697 C C . ARG A 1 97 ? -8.532 11.929 23.464 1.00 64.50 97 ARG A C 1
ATOM 699 O O . ARG A 1 97 ? -7.876 12.941 23.711 1.00 64.50 97 ARG A O 1
ATOM 706 N N . MET A 1 98 ? -9.839 11.960 23.202 1.00 61.84 98 MET A N 1
ATOM 707 C CA . MET A 1 98 ? -10.657 13.179 23.225 1.00 61.84 98 MET A CA 1
ATOM 708 C C . MET A 1 98 ? -11.340 13.384 24.581 1.00 61.84 98 MET A C 1
ATOM 710 O O . MET A 1 98 ? -11.911 12.442 25.131 1.00 61.84 98 MET A O 1
ATOM 714 N N . LYS A 1 99 ? -11.399 14.630 25.075 1.00 55.06 99 LYS A N 1
ATOM 715 C CA . LYS A 1 99 ? -12.405 15.032 26.072 1.00 55.06 99 LYS A CA 1
ATOM 716 C C . LYS A 1 99 ? -13.614 15.660 25.374 1.00 55.06 99 LYS A C 1
ATOM 718 O O . LYS A 1 99 ? -13.476 16.599 24.596 1.00 55.06 99 LYS A O 1
ATOM 723 N N . GLY A 1 100 ? -14.812 15.169 25.692 1.00 61.59 100 GLY A N 1
ATOM 724 C CA . GLY A 1 100 ? -16.076 15.648 25.117 1.00 61.59 100 GLY A CA 1
ATOM 725 C C . GLY A 1 100 ? -16.540 14.859 23.887 1.00 61.59 100 GLY A C 1
ATOM 726 O O . GLY A 1 100 ? -15.878 13.929 23.439 1.00 61.59 100 GLY A O 1
ATOM 727 N N . LYS A 1 101 ? -17.725 15.199 23.361 1.00 65.44 101 LYS A N 1
ATOM 728 C CA . LYS A 1 101 ? -18.306 14.531 22.182 1.00 65.44 101 LYS A CA 1
ATOM 729 C C . LYS A 1 101 ? -17.828 15.220 20.896 1.00 65.44 101 LYS A C 1
ATOM 731 O O . LYS A 1 101 ? -18.098 16.418 20.757 1.00 65.44 101 LYS A O 1
ATOM 736 N N . PRO A 1 102 ? -17.194 14.510 19.943 1.00 69.94 102 PRO A N 1
ATOM 737 C CA . PRO A 1 102 ? -16.824 15.102 18.663 1.00 69.94 102 PRO A CA 1
ATOM 738 C C . PRO A 1 102 ? -18.076 15.555 17.909 1.00 69.94 102 PRO A C 1
ATOM 740 O O . PRO A 1 102 ? -19.053 14.809 17.770 1.00 69.94 102 PRO A O 1
ATOM 743 N N . LYS A 1 103 ? -18.057 16.798 17.422 1.00 79.81 103 LYS A N 1
ATOM 744 C CA . LYS A 1 103 ? -19.107 17.337 16.552 1.00 79.81 103 LYS A CA 1
ATOM 745 C C . LYS A 1 103 ? -18.773 16.991 15.106 1.00 79.81 103 LYS A C 1
ATOM 747 O O . LYS A 1 103 ? -18.167 17.789 14.400 1.00 79.81 103 LYS A O 1
ATOM 752 N N . LEU A 1 104 ? -19.166 15.787 14.702 1.00 88.88 104 LEU A N 1
ATOM 753 C CA . LEU A 1 104 ? -18.970 15.309 13.338 1.00 88.88 104 LEU A CA 1
ATOM 754 C C . LEU A 1 104 ? -19.939 15.984 12.359 1.00 88.88 104 LEU A C 1
ATOM 756 O O . LEU A 1 104 ? -21.150 16.026 12.600 1.00 88.88 104 LEU A O 1
ATOM 760 N N . ASP A 1 105 ? -19.407 16.464 11.237 1.00 93.31 105 ASP A N 1
ATOM 761 C CA . ASP A 1 105 ? -20.184 17.052 10.145 1.00 93.31 105 ASP A CA 1
ATOM 762 C C . ASP A 1 105 ? -20.696 15.962 9.189 1.00 93.31 105 ASP A C 1
ATOM 764 O O . ASP A 1 105 ? -20.084 15.604 8.179 1.00 93.31 105 ASP A O 1
ATOM 768 N N . TRP A 1 106 ? -21.850 15.398 9.541 1.00 95.69 106 TRP A N 1
ATOM 769 C CA . TRP A 1 106 ? -22.487 14.322 8.779 1.00 95.69 106 TRP A CA 1
ATOM 770 C C . TRP A 1 106 ? -22.994 14.753 7.402 1.00 95.69 106 TRP A C 1
ATOM 772 O O . TRP A 1 106 ? -23.059 13.920 6.497 1.00 95.69 106 TRP A O 1
ATOM 782 N N . ALA A 1 107 ? -23.400 16.019 7.256 1.00 96.12 107 ALA A N 1
ATOM 783 C CA . ALA A 1 107 ? -23.907 16.542 5.991 1.00 96.12 107 ALA A CA 1
ATOM 784 C C . ALA A 1 107 ? -22.768 16.598 4.971 1.00 96.12 107 ALA A C 1
ATOM 786 O O . ALA A 1 107 ? -22.881 16.018 3.892 1.00 96.12 107 ALA A O 1
ATOM 787 N N . ARG A 1 108 ? -21.623 17.151 5.383 1.00 95.38 108 ARG A N 1
ATOM 788 C CA . ARG A 1 108 ? -20.390 17.166 4.596 1.00 95.38 108 ARG A CA 1
ATOM 789 C C . ARG A 1 108 ? -19.935 15.773 4.185 1.00 95.38 108 ARG A C 1
ATOM 791 O O . ARG A 1 108 ? -19.645 15.565 3.013 1.00 95.38 108 ARG A O 1
ATOM 798 N N . LEU A 1 109 ? -19.907 14.806 5.109 1.00 97.12 109 LEU A N 1
ATOM 799 C CA . LEU A 1 109 ? -19.520 13.430 4.771 1.00 97.12 109 LEU A CA 1
ATOM 800 C C . LEU A 1 109 ? -20.420 12.849 3.668 1.00 97.12 109 LEU A C 1
ATOM 802 O O . LEU A 1 109 ? -19.928 12.273 2.700 1.00 97.12 109 LEU A O 1
ATOM 806 N N . LYS A 1 110 ? -21.740 13.045 3.788 1.00 97.88 110 LYS A N 1
ATOM 807 C CA . LYS A 1 110 ? -22.717 12.587 2.792 1.00 97.88 110 LYS A CA 1
ATOM 808 C C . LYS A 1 110 ? -22.495 13.248 1.429 1.00 97.88 110 LYS A C 1
ATOM 810 O O . LYS A 1 110 ? -22.562 12.567 0.404 1.00 97.88 110 LYS A O 1
ATOM 815 N N . GLU A 1 111 ? -22.256 14.555 1.412 1.00 98.00 111 GLU A N 1
ATOM 816 C CA . GLU A 1 111 ? -22.004 15.314 0.185 1.00 98.00 111 GLU A CA 1
ATOM 817 C C . GLU A 1 111 ? -20.702 14.879 -0.495 1.00 98.00 111 GLU A C 1
ATOM 819 O O . GLU A 1 111 ? -20.705 14.654 -1.704 1.00 98.00 111 GLU A O 1
ATOM 824 N N . ILE A 1 112 ? -19.620 14.676 0.269 1.00 98.06 112 ILE A N 1
ATOM 825 C CA . ILE A 1 112 ? -18.349 14.161 -0.259 1.00 98.06 112 ILE A CA 1
ATOM 826 C C . ILE A 1 112 ? -18.544 12.761 -0.849 1.00 98.06 112 ILE A C 1
ATOM 828 O O . ILE A 1 112 ? -18.174 12.533 -1.997 1.00 98.06 112 ILE A O 1
ATOM 832 N N . ASN A 1 113 ? -19.176 11.842 -0.114 1.00 98.06 113 ASN A N 1
ATOM 833 C CA . ASN A 1 113 ? -19.420 10.482 -0.601 1.00 98.06 113 ASN A CA 1
ATOM 834 C C . ASN A 1 113 ? -20.200 10.481 -1.927 1.00 98.06 113 ASN A C 1
ATOM 836 O O . ASN A 1 113 ? -19.813 9.824 -2.891 1.00 98.06 113 ASN A O 1
ATOM 840 N N . THR A 1 114 ? -21.262 11.291 -1.998 1.00 97.50 114 THR A N 1
ATOM 841 C CA . THR A 1 114 ? -22.079 11.451 -3.212 1.00 97.50 114 THR A CA 1
ATOM 842 C C . THR A 1 114 ? -21.268 12.032 -4.374 1.00 97.50 114 THR A C 1
ATOM 844 O O . THR A 1 114 ? -21.499 11.686 -5.529 1.00 97.50 114 THR A O 1
ATOM 847 N N . ALA A 1 115 ? -20.328 12.933 -4.083 1.00 97.62 115 ALA A N 1
ATOM 848 C CA . ALA A 1 115 ? -19.538 13.622 -5.090 1.00 97.62 115 ALA A CA 1
ATOM 849 C C . ALA A 1 115 ? -18.427 12.764 -5.710 1.00 97.62 115 ALA A C 1
ATOM 851 O O . ALA A 1 115 ? -18.113 12.997 -6.882 1.00 97.62 115 ALA A O 1
ATOM 852 N N . LEU A 1 116 ? -17.825 11.847 -4.940 1.00 97.19 116 LEU A N 1
ATOM 853 C CA . LEU A 1 116 ? -16.631 11.101 -5.357 1.00 97.19 116 LEU A CA 1
ATOM 854 C C . LEU A 1 116 ? -16.913 9.683 -5.852 1.00 97.19 116 LEU A C 1
ATOM 856 O O . LEU A 1 116 ? -16.310 9.261 -6.831 1.00 97.19 116 LEU A O 1
ATOM 860 N N . GLY A 1 117 ? -17.776 8.931 -5.162 1.00 92.81 117 GLY A N 1
ATOM 861 C CA . GLY A 1 117 ? -18.013 7.519 -5.485 1.00 92.81 117 GLY A CA 1
ATOM 862 C C . GLY A 1 117 ? -16.824 6.573 -5.243 1.00 92.81 117 GLY A C 1
ATOM 863 O O . GLY A 1 117 ? -16.888 5.424 -5.672 1.00 92.81 117 GLY A O 1
ATOM 864 N N . ILE A 1 118 ? -15.768 7.022 -4.553 1.00 97.38 118 ILE A N 1
ATOM 865 C CA . ILE A 1 118 ? -14.655 6.181 -4.077 1.00 97.38 118 ILE A CA 1
ATOM 866 C C . ILE A 1 118 ? -14.773 5.937 -2.562 1.00 97.38 118 ILE A C 1
ATOM 868 O O . ILE A 1 118 ? -15.394 6.749 -1.868 1.00 97.38 118 ILE A O 1
ATOM 872 N N . PRO A 1 119 ? -14.177 4.857 -2.023 1.00 97.94 119 PRO A N 1
ATOM 873 C CA . PRO A 1 119 ? -14.154 4.594 -0.588 1.00 97.94 119 PRO A CA 1
ATOM 874 C C . PRO A 1 119 ? -13.591 5.767 0.231 1.00 97.94 119 PRO A C 1
ATOM 876 O O . PRO A 1 119 ? -12.505 6.275 -0.055 1.00 97.94 119 PRO A O 1
ATOM 879 N N . LEU A 1 120 ? -14.306 6.169 1.286 1.00 98.38 120 LEU A N 1
ATOM 880 C CA . LEU A 1 120 ? -13.826 7.189 2.222 1.00 98.38 120 LEU A CA 1
ATOM 881 C C . LEU A 1 120 ? -13.110 6.557 3.415 1.00 98.38 120 LEU A C 1
ATOM 883 O O . LEU A 1 120 ? -13.464 5.464 3.873 1.00 98.38 120 LEU A O 1
ATOM 887 N N . VAL A 1 121 ? -12.127 7.279 3.943 1.00 97.56 121 VAL A N 1
ATOM 888 C CA . VAL A 1 121 ? -11.338 6.876 5.105 1.00 97.56 121 VAL A CA 1
ATOM 889 C C . VAL A 1 121 ? -11.537 7.874 6.240 1.00 97.56 121 VAL A C 1
ATOM 891 O O . VAL A 1 121 ? -11.569 9.086 6.022 1.00 97.56 121 VAL A O 1
ATOM 894 N N . ILE A 1 122 ? -11.677 7.364 7.463 1.00 94.00 122 ILE A N 1
ATOM 895 C CA . 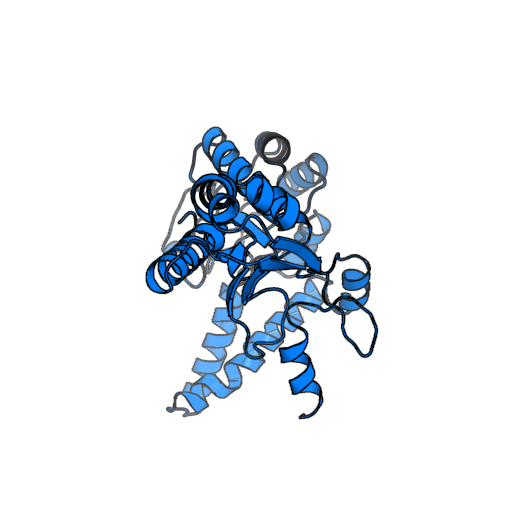ILE A 1 122 ? -11.730 8.185 8.673 1.00 94.00 122 ILE A CA 1
ATOM 896 C C . ILE A 1 122 ? -10.553 7.852 9.572 1.00 94.00 122 ILE A C 1
ATOM 898 O O . ILE A 1 122 ? -10.381 6.721 10.033 1.00 94.00 122 ILE A O 1
ATOM 902 N N . HIS A 1 123 ? -9.771 8.887 9.843 1.00 89.81 123 HIS A N 1
ATOM 903 C CA . HIS A 1 123 ? -8.688 8.879 10.809 1.00 89.81 123 HIS A CA 1
ATOM 904 C C . HIS A 1 123 ? -9.207 9.304 12.185 1.00 89.81 123 HIS A C 1
ATOM 906 O O . HIS A 1 123 ? -10.189 10.047 12.285 1.00 89.81 123 HIS A O 1
ATOM 912 N N . GLY A 1 124 ? -8.570 8.817 13.253 1.00 78.88 124 GLY A N 1
ATOM 913 C CA . GLY A 1 124 ? -8.923 9.216 14.617 1.00 78.88 124 GLY A CA 1
ATOM 914 C C . GLY A 1 124 ? -10.302 8.728 15.083 1.00 78.88 124 GLY A C 1
ATOM 915 O O . GLY A 1 124 ? -11.108 9.511 15.577 1.00 78.88 124 GLY A O 1
ATOM 916 N N . GLY A 1 125 ? -10.602 7.430 14.950 1.00 77.06 125 GLY A N 1
ATOM 917 C CA . GLY A 1 125 ? -11.895 6.870 15.382 1.00 77.06 125 GLY A CA 1
ATOM 918 C C . GLY A 1 125 ? -12.088 6.738 16.903 1.00 77.06 125 GLY A C 1
ATOM 919 O O . GLY A 1 125 ? -13.157 6.335 17.361 1.00 77.06 125 GLY A O 1
ATOM 920 N N . THR A 1 126 ? -11.072 7.029 17.718 1.00 76.00 126 THR A N 1
ATOM 921 C CA . THR A 1 126 ? -11.148 6.799 19.172 1.00 76.00 126 THR A CA 1
ATOM 922 C C . THR A 1 126 ? -12.102 7.793 19.839 1.00 76.00 126 THR A C 1
ATOM 924 O O . THR A 1 126 ? -12.020 8.994 19.610 1.00 76.00 126 THR A O 1
ATOM 927 N N . GLY A 1 127 ? -13.017 7.291 20.676 1.00 77.25 127 GLY A N 1
ATOM 928 C CA . GLY A 1 127 ? -14.035 8.102 21.359 1.00 77.25 127 GLY A CA 1
ATOM 929 C C . GLY A 1 127 ? -15.364 8.249 20.606 1.00 77.25 127 GLY A C 1
ATOM 930 O O . GLY A 1 127 ? -16.292 8.860 21.139 1.00 77.25 127 GLY A O 1
ATOM 931 N N . LEU A 1 128 ? -15.489 7.674 19.405 1.00 87.69 128 LEU A N 1
ATOM 932 C CA . LEU A 1 128 ? -16.772 7.574 18.707 1.00 87.69 128 LEU A CA 1
ATOM 933 C C . LEU A 1 128 ? -17.671 6.502 19.330 1.00 87.69 128 LEU A C 1
ATOM 935 O O . LEU A 1 128 ? -17.198 5.446 19.751 1.00 87.69 128 LEU A O 1
ATOM 939 N N . THR A 1 129 ? -18.980 6.762 19.362 1.00 90.94 129 THR A N 1
ATOM 940 C CA . THR A 1 129 ? -19.970 5.765 19.788 1.00 90.94 129 THR A CA 1
ATOM 941 C C . THR A 1 129 ? -20.232 4.735 18.693 1.00 90.94 129 THR A C 1
ATOM 943 O O . THR A 1 129 ? -20.013 4.981 17.503 1.00 90.94 129 THR A O 1
ATOM 946 N N . ASP A 1 130 ? -20.779 3.586 19.082 1.00 93.19 130 ASP A N 1
ATOM 947 C CA . ASP A 1 130 ? -21.186 2.532 18.156 1.00 93.19 130 ASP A CA 1
ATOM 948 C C . ASP A 1 130 ? -22.188 3.040 17.096 1.00 93.19 130 ASP A C 1
ATOM 950 O O . ASP A 1 130 ? -22.112 2.654 15.928 1.00 93.19 130 ASP A O 1
ATOM 954 N N . GLU A 1 131 ? -23.112 3.942 17.452 1.00 93.69 131 GLU A N 1
ATOM 955 C CA . GLU A 1 131 ? -24.018 4.577 16.483 1.00 93.69 131 GLU A CA 1
ATOM 956 C C . GLU A 1 131 ? -23.272 5.480 15.499 1.00 93.69 131 GLU A C 1
ATOM 958 O O . GLU A 1 131 ? -23.615 5.514 14.317 1.00 93.69 131 GLU A O 1
ATOM 963 N N . GLN A 1 132 ? -22.249 6.204 15.962 1.00 93.69 132 GLN A N 1
ATOM 964 C CA . GLN A 1 132 ? -21.433 7.053 15.097 1.00 93.69 132 GLN A CA 1
ATOM 965 C C . GLN A 1 132 ? -20.647 6.209 14.094 1.00 93.69 132 GLN A C 1
ATOM 967 O O . GLN A 1 132 ? -20.665 6.535 12.910 1.00 93.69 132 GLN A O 1
ATOM 972 N N . PHE A 1 133 ? -20.045 5.094 14.519 1.00 94.56 133 PHE A N 1
ATOM 973 C CA . PHE A 1 133 ? -19.376 4.165 13.605 1.00 94.56 133 PHE A CA 1
ATOM 974 C C . PHE A 1 133 ? -20.323 3.594 12.552 1.00 94.56 133 PHE A C 1
ATOM 976 O O . PHE A 1 133 ? -20.019 3.653 11.361 1.00 94.56 133 PHE A O 1
ATOM 983 N N . ARG A 1 134 ? -21.506 3.112 12.959 1.00 95.62 134 ARG A N 1
ATOM 984 C CA . ARG A 1 134 ? -22.519 2.644 11.999 1.00 95.62 134 ARG A CA 1
ATOM 985 C C . ARG A 1 134 ? -22.897 3.744 11.012 1.00 95.62 134 ARG A C 1
ATOM 987 O O . ARG A 1 134 ? -22.976 3.493 9.813 1.00 95.62 134 ARG A O 1
ATOM 994 N N . LYS A 1 135 ? -23.071 4.976 11.494 1.00 96.00 135 LYS A N 1
ATOM 995 C CA . LYS A 1 135 ? -23.404 6.117 10.641 1.00 96.00 135 LYS A CA 1
ATOM 996 C C . LYS A 1 135 ? -22.292 6.446 9.641 1.00 96.00 135 LYS A C 1
ATOM 998 O O . LYS A 1 135 ? -22.612 6.674 8.478 1.00 96.00 135 LYS A O 1
ATOM 1003 N N . LEU A 1 136 ? -21.019 6.422 10.046 1.00 96.25 136 LEU A N 1
ATOM 1004 C CA . LEU A 1 136 ? -19.880 6.599 9.133 1.00 96.25 136 LEU A CA 1
ATOM 1005 C C . LEU A 1 136 ? -19.951 5.604 7.967 1.00 96.25 136 LEU A C 1
ATOM 1007 O O . LEU A 1 136 ? -19.885 6.005 6.807 1.00 96.25 136 LEU A O 1
ATOM 1011 N N . ILE A 1 137 ? -20.176 4.326 8.275 1.00 96.69 137 ILE A N 1
ATOM 1012 C CA . ILE A 1 137 ? -20.242 3.247 7.281 1.00 96.69 137 ILE A CA 1
ATOM 1013 C C . ILE A 1 137 ? -21.410 3.460 6.312 1.00 96.69 137 ILE A C 1
ATOM 1015 O O . ILE A 1 137 ? -21.231 3.384 5.098 1.00 96.69 137 ILE A O 1
ATOM 1019 N N . THR A 1 138 ? -22.598 3.824 6.816 1.00 96.56 138 THR A N 1
ATOM 1020 C CA . THR A 1 138 ? -23.758 4.140 5.951 1.00 96.56 138 THR A CA 1
ATOM 1021 C C . THR A 1 138 ? -23.536 5.349 5.038 1.00 96.56 138 THR A C 1
ATOM 1023 O O . THR A 1 138 ? -24.283 5.542 4.083 1.00 96.56 138 THR A O 1
ATOM 1026 N N . LEU A 1 139 ? -22.523 6.169 5.329 1.00 97.19 139 LEU A N 1
ATOM 1027 C CA . LEU A 1 139 ? -22.167 7.365 4.573 1.00 97.19 139 LEU A CA 1
ATOM 1028 C C . LEU A 1 139 ? -20.896 7.177 3.727 1.00 97.19 139 LEU A C 1
ATOM 1030 O O . LEU A 1 139 ? -20.308 8.168 3.308 1.00 97.19 139 LEU A O 1
ATOM 1034 N N . GLY A 1 140 ? -20.502 5.930 3.440 1.00 96.50 140 GLY A N 1
ATOM 1035 C CA . GLY A 1 140 ? -19.448 5.608 2.468 1.00 96.50 140 GLY A CA 1
ATOM 1036 C C . GLY A 1 140 ? -18.047 5.429 3.049 1.00 96.50 140 GLY A C 1
ATOM 1037 O O . GLY A 1 140 ? -17.094 5.231 2.296 1.00 96.50 140 GLY A O 1
ATOM 1038 N N . VAL A 1 141 ? -17.902 5.468 4.376 1.00 97.69 141 VAL A N 1
ATOM 1039 C CA . VAL A 1 141 ? -16.622 5.160 5.025 1.00 97.69 141 VAL A CA 1
ATOM 1040 C C . VAL A 1 141 ? -16.366 3.660 4.959 1.00 97.69 141 VAL A C 1
ATOM 1042 O O . VAL A 1 141 ? -17.145 2.867 5.485 1.00 97.69 141 VAL A O 1
ATOM 1045 N N . ALA A 1 142 ? -15.257 3.281 4.330 1.00 96.31 142 ALA A N 1
ATOM 1046 C CA . ALA A 1 142 ? -14.856 1.889 4.133 1.00 96.31 142 ALA A CA 1
ATOM 1047 C C . ALA A 1 142 ? -13.585 1.507 4.906 1.00 96.31 142 ALA A C 1
ATOM 1049 O O . ALA A 1 142 ? -13.326 0.321 5.099 1.00 96.31 142 ALA A O 1
ATOM 1050 N N . LYS A 1 143 ? -12.801 2.494 5.360 1.00 96.31 143 LYS A N 1
ATOM 1051 C CA . LYS A 1 143 ? -11.608 2.290 6.190 1.00 96.31 143 LYS A CA 1
ATOM 1052 C C . LYS A 1 143 ? -11.645 3.219 7.399 1.00 96.31 143 LYS A C 1
ATOM 1054 O O . LYS A 1 143 ? -11.940 4.407 7.282 1.00 96.31 143 LYS A O 1
ATOM 1059 N N . ILE A 1 144 ? -11.357 2.661 8.569 1.00 94.06 144 ILE A N 1
ATOM 1060 C CA . ILE A 1 144 ? -11.343 3.369 9.851 1.00 94.06 144 ILE A CA 1
ATOM 1061 C C . ILE A 1 144 ? -9.999 3.080 10.515 1.00 94.06 144 ILE A C 1
ATOM 1063 O O . ILE A 1 144 ? -9.686 1.918 10.775 1.00 94.06 144 ILE A O 1
ATOM 1067 N N . ASN A 1 145 ? -9.219 4.119 10.816 1.00 92.19 145 ASN A N 1
ATOM 1068 C CA . ASN A 1 145 ? -7.989 3.957 11.593 1.00 92.19 145 ASN A CA 1
ATOM 10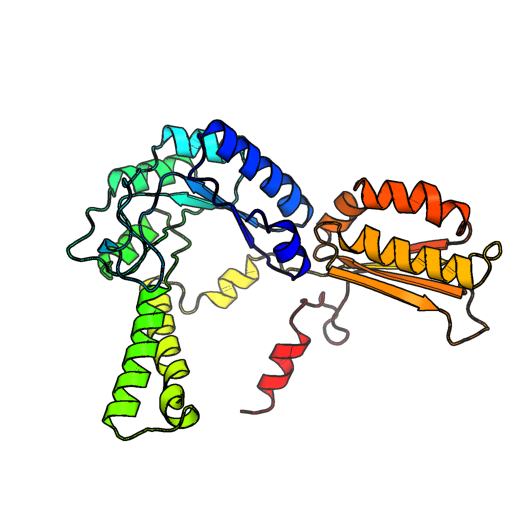69 C C . ASN A 1 145 ? -8.339 3.898 13.089 1.00 92.19 145 ASN A C 1
ATOM 1071 O O . ASN A 1 145 ? -9.019 4.784 13.622 1.00 92.19 145 ASN A O 1
ATOM 1075 N N . TYR A 1 146 ? -7.884 2.841 13.767 1.00 91.06 146 TYR A N 1
ATOM 1076 C CA . TYR A 1 146 ? -8.307 2.504 15.127 1.00 91.06 146 TYR A CA 1
ATOM 1077 C C . TYR A 1 146 ? -7.135 2.006 15.983 1.00 91.06 146 TYR A C 1
ATOM 1079 O O . TYR A 1 146 ? -7.001 0.815 16.236 1.00 91.06 146 TYR A O 1
ATOM 1087 N N . TYR A 1 147 ? -6.265 2.921 16.417 1.00 90.69 147 TYR A N 1
ATOM 1088 C CA . TYR A 1 147 ? -5.084 2.572 17.216 1.00 90.69 147 TYR A CA 1
ATOM 1089 C C . TYR A 1 147 ? -5.269 2.783 18.724 1.00 90.69 147 TYR A C 1
ATOM 1091 O O . TYR A 1 147 ? -5.023 1.880 19.519 1.00 90.69 147 TYR A O 1
ATOM 1099 N N . THR A 1 148 ? -5.710 3.975 19.145 1.00 88.50 148 THR A N 1
ATOM 1100 C CA . THR A 1 148 ? -5.616 4.383 20.564 1.00 88.50 148 THR A CA 1
ATOM 1101 C C . THR A 1 148 ? -6.437 3.476 21.480 1.00 88.50 148 THR A C 1
ATOM 1103 O O . THR A 1 148 ? -5.936 3.058 22.514 1.00 88.50 148 THR A O 1
ATOM 1106 N N . ALA A 1 149 ? -7.642 3.079 21.072 1.00 90.12 149 ALA A N 1
ATOM 1107 C CA . ALA A 1 149 ? -8.449 2.130 21.836 1.00 90.12 149 ALA A CA 1
ATOM 1108 C C . ALA A 1 149 ? -7.827 0.721 21.936 1.00 90.12 149 ALA A C 1
ATOM 1110 O O . ALA A 1 149 ? -7.935 0.086 22.983 1.00 90.12 149 ALA A O 1
ATOM 1111 N N . LEU A 1 150 ? -7.122 0.246 20.898 1.00 94.06 150 LEU A N 1
ATOM 1112 C CA . LEU A 1 150 ? -6.376 -1.019 20.967 1.00 94.06 150 LEU A CA 1
ATOM 1113 C C . LEU A 1 150 ? -5.196 -0.903 21.937 1.00 94.06 150 LEU A C 1
ATOM 1115 O O . LEU A 1 150 ? -4.968 -1.793 22.756 1.00 94.06 150 LEU A O 1
ATOM 1119 N N . SER A 1 151 ? -4.481 0.224 21.890 1.00 94.25 151 SER A N 1
ATOM 1120 C CA . SER A 1 151 ? -3.410 0.525 22.841 1.00 94.25 151 SER A CA 1
ATOM 1121 C C . SER A 1 151 ? -3.934 0.642 24.277 1.00 94.25 151 SER A C 1
ATOM 1123 O O . SER A 1 151 ? -3.251 0.215 25.207 1.00 94.25 151 SER A O 1
ATOM 1125 N N . ASP A 1 152 ? -5.133 1.193 24.475 1.00 92.81 152 ASP A N 1
ATOM 1126 C CA . ASP A 1 152 ? -5.781 1.293 25.786 1.00 92.81 152 ASP A CA 1
ATOM 1127 C C . ASP A 1 152 ? -6.190 -0.085 26.317 1.00 92.81 152 ASP A C 1
ATOM 1129 O O . ASP A 1 152 ? -5.972 -0.371 27.494 1.00 92.81 152 ASP A O 1
ATOM 1133 N N . ALA A 1 153 ? -6.708 -0.970 25.457 1.00 95.75 153 ALA A N 1
ATOM 1134 C CA . ALA A 1 153 ? -7.009 -2.356 25.817 1.00 95.75 153 ALA A CA 1
ATOM 1135 C C . ALA A 1 153 ? -5.744 -3.115 26.256 1.00 95.75 153 ALA A C 1
ATOM 1137 O O . ALA A 1 153 ? -5.743 -3.773 27.299 1.00 95.75 153 ALA A O 1
ATOM 1138 N N . ALA A 1 154 ? -4.643 -2.960 25.513 1.00 97.12 154 ALA A N 1
ATOM 1139 C CA . ALA A 1 154 ? -3.344 -3.519 25.882 1.00 97.12 154 ALA A CA 1
ATOM 1140 C C . ALA A 1 154 ? -2.843 -2.970 27.230 1.00 97.12 154 ALA A C 1
ATOM 1142 O O . ALA A 1 154 ? -2.459 -3.736 28.116 1.00 97.12 154 ALA A O 1
ATOM 1143 N N . GLY A 1 155 ? -2.897 -1.647 27.419 1.00 96.69 155 GLY A N 1
ATOM 1144 C CA . GLY A 1 155 ? -2.496 -0.997 28.667 1.00 96.69 155 GLY A CA 1
ATOM 1145 C C . GLY A 1 155 ? -3.329 -1.454 29.866 1.00 96.69 155 GLY A C 1
ATOM 1146 O O . GLY A 1 155 ? -2.779 -1.748 30.928 1.00 96.69 155 GLY A O 1
ATOM 1147 N N . ALA A 1 156 ? -4.646 -1.589 29.695 1.00 97.00 156 ALA A N 1
ATOM 1148 C CA . ALA A 1 156 ? -5.545 -2.079 30.734 1.00 97.00 156 ALA A CA 1
ATOM 1149 C C . ALA A 1 156 ? -5.224 -3.525 31.145 1.00 97.00 156 ALA A C 1
ATOM 1151 O O . ALA A 1 156 ? -5.215 -3.819 32.343 1.00 97.00 156 ALA A O 1
ATOM 1152 N N . ALA A 1 157 ? -4.908 -4.400 30.183 1.00 97.88 157 ALA A N 1
ATOM 1153 C CA . ALA A 1 157 ? -4.501 -5.779 30.452 1.00 97.88 157 ALA A CA 1
ATOM 1154 C C . ALA A 1 157 ? -3.205 -5.841 31.277 1.00 97.88 157 ALA A C 1
ATOM 1156 O O . ALA A 1 157 ? -3.162 -6.519 32.305 1.00 97.88 157 ALA A O 1
ATOM 1157 N N . ILE A 1 158 ? -2.190 -5.056 30.898 1.00 98.19 158 ILE A N 1
ATOM 1158 C CA . ILE A 1 158 ? -0.922 -4.957 31.639 1.00 98.19 158 ILE A CA 1
ATOM 1159 C C . ILE A 1 158 ? -1.167 -4.445 33.064 1.00 98.19 158 ILE A C 1
ATOM 1161 O O . ILE A 1 158 ? -0.668 -5.015 34.035 1.00 98.19 158 ILE A O 1
ATOM 1165 N N . CYS A 1 159 ? -1.969 -3.388 33.222 1.00 97.75 159 CYS A N 1
ATOM 1166 C CA . CYS A 1 159 ? -2.297 -2.847 34.540 1.00 97.75 159 CYS A CA 1
ATOM 1167 C C . CYS A 1 159 ? -3.068 -3.846 35.413 1.00 97.75 159 CYS A C 1
ATOM 1169 O O . CYS A 1 159 ? -2.865 -3.871 36.628 1.00 97.75 159 CYS A O 1
ATOM 1171 N N . ALA A 1 160 ? -3.960 -4.648 34.829 1.00 97.44 160 ALA A N 1
ATOM 1172 C CA . ALA A 1 160 ? -4.682 -5.691 35.549 1.00 97.44 160 ALA A CA 1
ATOM 1173 C C . ALA A 1 160 ? -3.732 -6.801 36.023 1.00 97.44 160 ALA A C 1
ATOM 1175 O O . ALA A 1 160 ? -3.778 -7.165 37.198 1.00 97.44 160 ALA A O 1
ATOM 1176 N N . ALA A 1 161 ? -2.823 -7.265 35.158 1.00 97.50 161 ALA A N 1
ATOM 1177 C CA . ALA A 1 161 ? -1.801 -8.249 35.513 1.00 97.50 161 ALA A CA 1
ATOM 1178 C C . ALA A 1 161 ? -0.887 -7.737 36.640 1.00 97.50 161 ALA A C 1
ATOM 1180 O O . ALA A 1 161 ? -0.671 -8.432 37.633 1.00 97.50 161 ALA A O 1
ATOM 1181 N N . ALA A 1 162 ? -0.426 -6.486 36.547 1.00 97.62 162 ALA A N 1
ATOM 1182 C CA . ALA A 1 162 ? 0.387 -5.858 37.587 1.00 97.62 162 ALA A CA 1
ATOM 1183 C C . ALA A 1 162 ? -0.350 -5.784 38.937 1.00 97.62 162 ALA A C 1
ATOM 1185 O O . ALA A 1 162 ? 0.210 -6.125 39.977 1.00 97.62 162 ALA A O 1
ATOM 1186 N N . LYS A 1 163 ? -1.635 -5.395 38.934 1.00 97.56 163 LYS A N 1
ATOM 1187 C CA . LYS A 1 163 ? -2.480 -5.380 40.144 1.00 97.56 163 LYS A CA 1
ATOM 1188 C C . LYS A 1 163 ? -2.707 -6.775 40.726 1.00 97.56 163 LYS A C 1
ATOM 1190 O O . LYS A 1 163 ? -2.886 -6.895 41.934 1.00 97.56 163 LYS A O 1
ATOM 1195 N N . ALA A 1 164 ? -2.688 -7.808 39.887 1.00 96.81 164 ALA A N 1
ATOM 1196 C CA . ALA A 1 164 ? -2.760 -9.206 40.301 1.00 96.81 164 ALA A CA 1
ATOM 1197 C C . ALA A 1 164 ? -1.417 -9.762 40.820 1.00 96.81 164 ALA A C 1
ATOM 1199 O O . ALA A 1 164 ? -1.359 -10.919 41.228 1.00 96.81 164 ALA A O 1
ATOM 1200 N N . GLY A 1 165 ? -0.351 -8.952 40.842 1.00 97.25 165 GLY A N 1
ATOM 1201 C CA . GLY A 1 165 ? 0.954 -9.313 41.399 1.00 97.25 165 GLY A CA 1
ATOM 1202 C C . GLY A 1 165 ? 1.999 -9.743 40.367 1.00 97.25 165 GLY A C 1
ATOM 1203 O O . GLY A 1 165 ? 3.096 -10.135 40.761 1.00 97.25 165 GLY A O 1
ATOM 1204 N N . ALA A 1 166 ? 1.702 -9.656 39.066 1.00 96.50 166 ALA A N 1
ATOM 1205 C CA . ALA A 1 166 ? 2.694 -9.917 38.027 1.00 96.50 166 ALA A CA 1
ATOM 1206 C C . ALA A 1 166 ? 3.817 -8.868 38.065 1.00 96.50 166 ALA A C 1
ATOM 1208 O O . ALA A 1 166 ? 3.561 -7.664 38.118 1.00 96.50 166 ALA A O 1
ATOM 1209 N N . THR A 1 167 ? 5.066 -9.327 38.002 1.00 94.50 167 THR A N 1
ATOM 1210 C CA . THR A 1 167 ? 6.258 -8.457 37.978 1.00 94.50 167 THR A CA 1
ATOM 1211 C C . THR A 1 167 ? 7.173 -8.729 36.785 1.00 94.50 167 THR A C 1
ATOM 1213 O O . THR A 1 167 ? 7.891 -7.829 36.352 1.00 94.50 167 THR A O 1
ATOM 1216 N N . GLY A 1 168 ? 7.138 -9.943 36.224 1.00 96.56 168 GLY A N 1
ATOM 1217 C CA . GLY A 1 168 ? 7.901 -10.315 35.036 1.00 96.56 168 GLY A CA 1
ATOM 1218 C C . GLY A 1 168 ? 7.247 -9.831 33.742 1.00 96.56 168 GLY A C 1
ATOM 1219 O O . GLY A 1 168 ? 6.025 -9.816 33.620 1.00 96.56 168 GLY A O 1
ATOM 1220 N N . TYR A 1 169 ? 8.066 -9.480 32.744 1.00 96.56 169 TYR A N 1
ATOM 1221 C CA . TYR A 1 169 ? 7.586 -9.043 31.424 1.00 96.56 169 TYR A CA 1
ATOM 1222 C C . TYR A 1 169 ? 6.627 -10.055 30.777 1.00 96.56 169 TYR A C 1
ATOM 1224 O O . TYR A 1 169 ? 5.586 -9.662 30.252 1.00 96.56 169 TYR A O 1
ATOM 1232 N N . ALA A 1 170 ? 6.960 -11.349 30.842 1.00 96.44 170 ALA A N 1
ATOM 1233 C CA . ALA A 1 170 ? 6.127 -12.411 30.284 1.00 96.44 170 ALA A CA 1
ATOM 1234 C C . ALA A 1 170 ? 4.726 -12.419 30.920 1.00 96.44 170 ALA A C 1
ATOM 1236 O O . ALA A 1 170 ? 3.732 -12.364 30.206 1.00 96.44 170 ALA A O 1
ATOM 1237 N N . ASP A 1 171 ? 4.646 -12.374 32.251 1.00 95.56 171 ASP A N 1
ATOM 1238 C CA . ASP A 1 171 ? 3.371 -12.383 32.979 1.00 95.56 171 ASP A CA 1
ATOM 1239 C C . ASP A 1 171 ? 2.565 -11.094 32.762 1.00 95.56 171 ASP A C 1
ATOM 1241 O O . ASP A 1 171 ? 1.341 -11.126 32.648 1.00 95.56 171 ASP A O 1
ATOM 1245 N N . LEU A 1 172 ? 3.246 -9.948 32.664 1.00 97.38 172 LEU A N 1
ATOM 1246 C CA . LEU A 1 172 ? 2.618 -8.649 32.407 1.00 97.38 172 LEU A CA 1
ATOM 1247 C C . LEU A 1 172 ? 2.006 -8.556 31.005 1.00 97.38 172 LEU A C 1
ATOM 1249 O O . LEU A 1 172 ? 1.020 -7.848 30.815 1.00 97.38 172 LEU A O 1
ATOM 1253 N N . THR A 1 173 ? 2.590 -9.247 30.025 1.00 96.81 173 THR A N 1
ATOM 1254 C CA . THR A 1 173 ? 2.157 -9.191 28.620 1.00 96.81 173 THR A CA 1
ATOM 1255 C C . THR A 1 173 ? 1.298 -10.378 28.193 1.00 96.81 173 THR A C 1
ATOM 1257 O O . THR A 1 173 ? 0.679 -10.312 27.132 1.00 96.81 173 THR A O 1
ATOM 1260 N N . ALA A 1 174 ? 1.187 -11.416 29.028 1.00 95.00 174 ALA A N 1
ATOM 1261 C CA . ALA A 1 174 ? 0.514 -12.674 28.710 1.00 95.00 174 ALA A CA 1
ATOM 1262 C C . ALA A 1 174 ? -0.923 -12.513 28.185 1.00 95.00 174 ALA A C 1
ATOM 1264 O O . ALA A 1 174 ? -1.307 -13.255 27.295 1.00 95.00 174 ALA A O 1
ATOM 1265 N N . GLY A 1 175 ? -1.697 -11.552 28.707 1.00 96.00 175 GLY A N 1
ATOM 1266 C CA . GLY A 1 175 ? -3.092 -11.313 28.299 1.00 96.00 175 GLY A CA 1
ATOM 1267 C C . GLY A 1 175 ? -3.296 -10.183 27.283 1.00 96.00 175 GLY A C 1
ATOM 1268 O O . GLY A 1 175 ? -4.435 -9.815 26.987 1.00 96.00 175 GLY A O 1
ATOM 1269 N N . VAL A 1 176 ? -2.218 -9.560 26.793 1.00 97.88 176 VAL A N 1
ATOM 1270 C CA . VAL A 1 176 ? -2.314 -8.391 25.902 1.00 97.88 176 VAL A CA 1
ATOM 1271 C C . VAL A 1 176 ? -2.910 -8.777 24.553 1.00 97.88 176 VAL A C 1
ATOM 1273 O O . VAL A 1 176 ? -3.765 -8.058 24.031 1.00 97.88 176 VAL A O 1
ATOM 1276 N N . ARG A 1 177 ? -2.483 -9.914 23.990 1.00 97.25 177 ARG A N 1
ATOM 1277 C CA . ARG A 1 177 ? -2.953 -10.380 22.681 1.00 97.25 177 ARG A CA 1
ATOM 1278 C C . ARG A 1 177 ? -4.460 -10.620 22.698 1.00 97.25 177 ARG A C 1
ATOM 1280 O O . ARG A 1 177 ? -5.148 -10.178 21.784 1.00 97.25 177 ARG A O 1
ATOM 1287 N N . GLU A 1 178 ? -4.968 -11.281 23.731 1.00 97.75 178 GLU A N 1
ATOM 1288 C CA . GLU A 1 178 ? -6.381 -11.613 23.911 1.00 97.75 178 GLU A CA 1
ATOM 1289 C C . GLU A 1 178 ? -7.222 -10.350 24.096 1.00 97.75 178 GLU A C 1
ATOM 1291 O O . GLU A 1 178 ? -8.277 -10.223 23.477 1.00 97.75 178 GLU A O 1
ATOM 1296 N N . ALA A 1 179 ? -6.743 -9.389 24.893 1.00 98.12 179 ALA A N 1
ATOM 1297 C CA . ALA A 1 179 ? -7.436 -8.121 25.105 1.00 98.12 179 ALA A CA 1
ATOM 1298 C C . ALA A 1 179 ? -7.573 -7.314 23.804 1.00 98.12 179 ALA A C 1
ATOM 1300 O O . ALA A 1 179 ? -8.657 -6.823 23.486 1.00 98.12 179 ALA A O 1
ATOM 1301 N N . VAL A 1 180 ? -6.495 -7.218 23.020 1.00 97.94 180 VAL A N 1
ATOM 1302 C CA . VAL A 1 180 ? -6.519 -6.549 21.711 1.00 97.94 180 VAL A CA 1
ATOM 1303 C C . VAL A 1 180 ? -7.401 -7.318 20.724 1.00 97.94 180 VAL A C 1
ATOM 1305 O O . VAL A 1 180 ? -8.212 -6.706 20.031 1.00 97.94 180 VAL A O 1
ATOM 1308 N N . ALA A 1 181 ? -7.295 -8.649 20.674 1.00 97.88 181 ALA A N 1
ATOM 1309 C CA . ALA A 1 181 ? -8.098 -9.484 19.782 1.00 97.88 181 ALA A CA 1
ATOM 1310 C C . ALA A 1 181 ? -9.603 -9.365 20.068 1.00 97.88 181 ALA A C 1
ATOM 1312 O O . ALA A 1 181 ? -10.388 -9.247 19.128 1.00 97.88 181 ALA A O 1
ATOM 1313 N N . ALA A 1 182 ? -10.000 -9.331 21.343 1.00 97.88 182 ALA A N 1
ATOM 1314 C CA . ALA A 1 182 ? -11.392 -9.143 21.742 1.00 97.88 182 ALA A CA 1
ATOM 1315 C C . ALA A 1 182 ? -11.953 -7.795 21.257 1.00 97.88 182 ALA A C 1
ATOM 1317 O O . ALA A 1 182 ? -13.082 -7.734 20.763 1.00 97.88 182 ALA A O 1
ATOM 1318 N N . GLU A 1 183 ? -11.160 -6.722 21.338 1.00 96.19 183 GLU A N 1
ATOM 1319 C CA . GLU A 1 183 ? -11.583 -5.407 20.850 1.00 96.19 183 GLU A CA 1
ATOM 1320 C C . GLU A 1 183 ? -11.655 -5.351 19.318 1.00 96.19 183 GLU A C 1
ATOM 1322 O O . GLU A 1 183 ? -12.619 -4.829 18.757 1.00 96.19 183 GLU A O 1
ATOM 1327 N N . VAL A 1 184 ? -10.694 -5.963 18.620 1.00 96.62 184 VAL A N 1
ATOM 1328 C CA . VAL A 1 184 ? -10.748 -6.104 17.156 1.00 96.62 184 VAL A CA 1
ATOM 1329 C C . VAL A 1 184 ? -11.994 -6.886 16.731 1.00 96.62 184 VAL A C 1
ATOM 1331 O O . VAL A 1 184 ? -12.701 -6.462 15.817 1.00 96.62 184 VAL A O 1
ATOM 1334 N N . GLU A 1 185 ? -12.316 -7.995 17.401 1.00 97.50 185 GLU A N 1
ATOM 1335 C CA . GLU A 1 185 ? -13.510 -8.793 17.105 1.00 97.50 185 GLU A CA 1
ATOM 1336 C C . GLU A 1 185 ? -14.802 -7.985 17.310 1.00 97.50 185 GLU A C 1
ATOM 1338 O O . GLU A 1 185 ? -15.713 -8.039 16.474 1.00 97.50 185 GLU A O 1
ATOM 1343 N N . ARG A 1 186 ? -14.876 -7.196 18.390 1.00 96.19 186 ARG A N 1
ATOM 1344 C CA . ARG A 1 186 ? -15.995 -6.280 18.648 1.00 96.19 186 ARG A CA 1
ATOM 1345 C C . ARG A 1 186 ? -16.161 -5.282 17.501 1.00 96.19 186 ARG A C 1
ATOM 1347 O O . ARG A 1 186 ? -17.272 -5.139 16.986 1.00 96.19 186 ARG A O 1
ATOM 1354 N N . CYS A 1 187 ? -15.071 -4.650 17.064 1.00 95.06 187 CYS A N 1
ATOM 1355 C CA . CYS A 1 187 ? -15.064 -3.711 15.942 1.00 95.06 187 CYS A CA 1
ATOM 1356 C C . CYS A 1 187 ? -15.497 -4.371 14.627 1.00 95.06 187 CYS A C 1
ATOM 1358 O O . CYS A 1 187 ? -16.359 -3.835 13.936 1.00 95.06 187 CYS A O 1
ATOM 1360 N N . LEU A 1 188 ? -14.995 -5.567 14.300 1.00 95.44 188 LEU A N 1
ATOM 1361 C CA . LEU A 1 188 ? -15.385 -6.291 13.082 1.00 95.44 188 LEU A CA 1
ATOM 1362 C C . LEU A 1 188 ? -16.887 -6.606 13.039 1.00 95.44 188 LEU A C 1
ATOM 1364 O O . LEU A 1 188 ? -17.510 -6.496 11.979 1.00 95.44 188 LEU A O 1
ATOM 1368 N N . LYS A 1 189 ? -17.485 -6.975 14.180 1.00 96.19 189 LYS A N 1
ATOM 1369 C CA . LYS A 1 189 ? -18.938 -7.182 14.301 1.00 96.19 189 LYS A CA 1
ATOM 1370 C C . LYS A 1 189 ? -19.697 -5.865 14.159 1.00 96.19 189 LYS A C 1
ATOM 1372 O O . LYS A 1 189 ? -20.649 -5.787 13.386 1.00 96.19 189 LYS A O 1
ATOM 1377 N N . LEU A 1 190 ? -19.264 -4.829 14.875 1.00 95.25 190 LEU A N 1
ATOM 1378 C CA . LEU A 1 190 ? -19.886 -3.505 14.860 1.00 95.25 190 LEU A CA 1
ATOM 1379 C C . LEU A 1 190 ? -19.883 -2.875 13.461 1.00 95.25 190 LEU A C 1
ATOM 1381 O O . LEU A 1 190 ? -20.885 -2.289 13.051 1.00 95.25 190 LEU A O 1
ATOM 1385 N N . TRP A 1 191 ? -18.770 -3.003 12.740 1.00 95.00 191 TRP A N 1
ATOM 1386 C CA . TRP A 1 191 ? -18.577 -2.418 11.416 1.00 95.00 191 TRP A CA 1
ATOM 1387 C C . TRP A 1 191 ? -19.145 -3.278 10.279 1.00 95.00 191 TRP A C 1
ATOM 1389 O O . TRP A 1 191 ? -19.076 -2.887 9.117 1.00 95.00 191 TRP A O 1
ATOM 1399 N N . GLY A 1 192 ? -19.720 -4.444 10.592 1.00 93.88 192 GLY A N 1
ATOM 1400 C CA . GLY A 1 192 ? -20.326 -5.330 9.597 1.00 93.88 192 GLY A CA 1
ATOM 1401 C C . GLY A 1 192 ? -19.315 -6.037 8.689 1.00 93.88 192 GLY A C 1
ATOM 1402 O O . GLY A 1 192 ? -19.667 -6.433 7.580 1.00 93.88 192 GLY A O 1
ATOM 1403 N N . ALA A 1 193 ? -18.064 -6.187 9.133 1.00 93.81 193 ALA A N 1
ATOM 1404 C CA . ALA A 1 193 ? -17.018 -6.918 8.414 1.00 93.81 193 ALA A CA 1
ATOM 1405 C C . ALA A 1 193 ? -16.966 -8.412 8.798 1.00 93.81 193 ALA A C 1
ATOM 1407 O O . ALA A 1 193 ? -16.443 -9.235 8.043 1.00 93.81 193 ALA A O 1
ATOM 1408 N N . ALA A 1 194 ? -17.515 -8.779 9.961 1.00 95.81 194 ALA A N 1
ATOM 1409 C CA . ALA A 1 194 ? -17.543 -10.159 10.437 1.00 95.81 194 ALA A CA 1
ATOM 1410 C C . ALA A 1 194 ? -18.239 -11.101 9.434 1.00 95.81 194 ALA A C 1
ATOM 1412 O O . ALA A 1 194 ? -19.329 -10.815 8.944 1.00 95.81 194 ALA A O 1
ATOM 1413 N N . GLY A 1 195 ? -17.601 -12.238 9.135 1.00 95.12 195 GLY A N 1
ATOM 1414 C CA . GLY A 1 195 ? -18.141 -13.267 8.237 1.00 95.12 195 GLY A CA 1
ATOM 1415 C C . GLY A 1 195 ? -18.041 -12.963 6.736 1.00 95.12 195 GLY A C 1
ATOM 1416 O O . GLY A 1 195 ? -18.460 -13.791 5.934 1.00 95.12 195 GLY A O 1
ATOM 1417 N N . ARG A 1 196 ? -17.459 -11.826 6.330 1.00 93.06 196 ARG A N 1
ATOM 1418 C CA . ARG A 1 196 ? -17.418 -11.397 4.917 1.00 93.06 196 ARG A CA 1
ATOM 1419 C C . ARG A 1 196 ? -16.147 -11.775 4.156 1.00 93.06 196 ARG A C 1
ATOM 1421 O O . ARG A 1 196 ? -16.016 -11.441 2.985 1.00 93.06 196 ARG A O 1
ATOM 1428 N N . ALA A 1 197 ? -15.213 -12.483 4.790 1.00 91.31 197 ALA A N 1
ATOM 1429 C CA . ALA A 1 197 ? -13.911 -12.788 4.194 1.00 91.31 197 ALA A CA 1
ATOM 1430 C C . ALA A 1 197 ? -14.023 -13.518 2.843 1.00 91.31 197 ALA A C 1
ATOM 1432 O O . ALA A 1 197 ? -13.373 -13.111 1.889 1.00 91.31 197 ALA A O 1
ATOM 1433 N N . ALA A 1 198 ? -14.872 -14.547 2.736 1.00 89.69 198 ALA A N 1
ATOM 1434 C CA . ALA A 1 198 ? -15.037 -15.306 1.492 1.00 89.69 198 ALA A CA 1
ATOM 1435 C C . ALA A 1 198 ? -15.600 -14.445 0.344 1.00 89.69 198 ALA A C 1
ATOM 1437 O O . ALA A 1 198 ? -15.074 -14.485 -0.762 1.00 89.69 198 ALA A O 1
ATOM 1438 N N . GLU A 1 199 ? -16.617 -13.624 0.630 1.00 90.69 199 GLU A N 1
ATOM 1439 C CA . GLU A 1 199 ? -17.210 -12.674 -0.327 1.00 90.69 199 GLU A CA 1
ATOM 1440 C C . GLU A 1 199 ? -16.173 -11.659 -0.828 1.00 90.69 199 GLU A C 1
ATOM 1442 O O . GLU A 1 199 ? -16.111 -11.354 -2.015 1.00 90.69 199 GLU A O 1
ATOM 1447 N N . VAL A 1 200 ? -15.352 -11.126 0.081 1.00 86.88 200 VAL A N 1
ATOM 1448 C CA . VAL A 1 200 ? -14.310 -10.155 -0.264 1.00 86.88 200 VAL A CA 1
ATOM 1449 C C . VAL A 1 200 ? -13.214 -10.816 -1.096 1.00 86.88 200 VAL A C 1
ATOM 1451 O O . VAL A 1 200 ? -12.822 -10.261 -2.117 1.00 86.88 200 VAL A O 1
ATOM 1454 N N . LEU A 1 201 ? -12.754 -12.009 -0.708 1.00 85.19 201 LEU A N 1
ATOM 1455 C CA . LEU A 1 201 ? -11.695 -12.730 -1.418 1.00 85.19 201 LEU A CA 1
ATOM 1456 C C . LEU A 1 201 ? -12.077 -13.084 -2.860 1.00 85.19 201 LEU A C 1
ATOM 1458 O O . LEU A 1 201 ? -11.219 -12.989 -3.728 1.00 85.19 201 LEU A O 1
ATOM 1462 N N . ASP A 1 202 ? -13.341 -13.419 -3.125 1.00 86.31 202 ASP A N 1
ATOM 1463 C CA . ASP A 1 202 ? -13.847 -13.678 -4.485 1.00 86.31 202 ASP A CA 1
ATOM 1464 C C . ASP A 1 202 ? -13.785 -12.434 -5.390 1.00 86.31 202 ASP A C 1
ATOM 1466 O O . ASP A 1 202 ? -13.610 -12.520 -6.603 1.00 86.31 202 ASP A O 1
ATOM 1470 N N . ARG A 1 203 ? -13.887 -11.246 -4.787 1.00 86.06 203 ARG A N 1
ATOM 1471 C CA . ARG A 1 203 ? -13.891 -9.958 -5.494 1.00 86.06 203 ARG A CA 1
ATOM 1472 C C . ARG A 1 203 ? -12.528 -9.275 -5.520 1.00 86.06 203 ARG A C 1
ATOM 1474 O O . ARG A 1 203 ? -12.353 -8.291 -6.239 1.00 86.06 203 ARG A O 1
ATOM 1481 N N . CYS A 1 204 ? -11.582 -9.748 -4.717 1.00 84.44 204 CYS A N 1
ATOM 1482 C CA . CYS A 1 204 ? -10.240 -9.201 -4.651 1.00 84.44 204 CYS A CA 1
ATOM 1483 C C . CYS A 1 204 ? -9.357 -9.813 -5.733 1.00 84.44 204 CYS A C 1
ATOM 1485 O O . CYS A 1 204 ? -9.339 -11.020 -5.957 1.00 84.44 204 CYS A O 1
ATOM 1487 N N . ARG A 1 205 ? -8.530 -8.969 -6.347 1.00 79.94 205 ARG A N 1
ATOM 1488 C CA . ARG A 1 205 ? -7.416 -9.456 -7.147 1.00 79.94 205 ARG A CA 1
ATOM 1489 C C . ARG A 1 205 ? -6.306 -9.926 -6.201 1.00 79.94 205 ARG A C 1
ATOM 1491 O O . ARG A 1 205 ? -5.855 -9.120 -5.383 1.00 79.94 205 ARG A O 1
ATOM 1498 N N . PRO A 1 206 ? -5.850 -11.186 -6.289 1.00 77.25 206 PRO A N 1
ATOM 1499 C CA . PRO A 1 206 ? -4.725 -11.633 -5.490 1.00 77.25 206 PRO A CA 1
ATOM 1500 C C . PRO A 1 206 ? -3.467 -10.866 -5.885 1.00 77.25 206 PRO A C 1
ATOM 1502 O O . PRO A 1 206 ? -3.256 -10.534 -7.052 1.00 77.25 206 PRO A O 1
ATOM 1505 N N . TRP A 1 207 ? -2.610 -10.611 -4.904 1.00 77.81 207 TRP A N 1
ATOM 1506 C CA . TRP A 1 207 ? -1.270 -10.137 -5.196 1.00 77.81 207 TRP A CA 1
ATOM 1507 C C . TRP A 1 207 ? -0.413 -11.320 -5.636 1.00 77.81 207 TRP A C 1
ATOM 1509 O O . TRP A 1 207 ? -0.319 -12.303 -4.904 1.00 77.81 207 TRP A O 1
ATOM 1519 N N . LEU A 1 208 ? 0.175 -11.243 -6.827 1.00 84.12 208 LEU A N 1
ATOM 1520 C CA . LEU A 1 208 ? 0.863 -12.349 -7.483 1.00 84.12 208 LEU A CA 1
ATOM 1521 C C . LEU A 1 208 ? 2.270 -11.922 -7.892 1.00 84.12 208 LEU A C 1
ATOM 1523 O O . LEU A 1 208 ? 2.433 -11.045 -8.736 1.00 84.12 208 LEU A O 1
ATOM 1527 N N . ASN A 1 209 ? 3.283 -12.557 -7.303 1.00 86.88 209 ASN A N 1
ATOM 1528 C CA . ASN A 1 209 ? 4.668 -12.287 -7.675 1.00 86.88 209 ASN A CA 1
ATOM 1529 C C . ASN A 1 209 ? 4.957 -12.806 -9.094 1.00 86.88 209 ASN A C 1
ATOM 1531 O O . ASN A 1 209 ? 4.426 -13.839 -9.516 1.00 86.88 209 ASN A O 1
ATOM 1535 N N . VAL A 1 210 ? 5.882 -12.139 -9.782 1.00 92.12 210 VAL A N 1
ATOM 1536 C CA . VAL A 1 210 ? 6.453 -12.600 -11.055 1.00 92.12 210 VAL A CA 1
ATOM 1537 C C . VAL A 1 210 ? 7.956 -12.784 -10.885 1.00 92.12 210 VAL A C 1
ATOM 1539 O O . VAL A 1 210 ? 8.619 -11.933 -10.298 1.00 92.12 210 VAL A O 1
ATOM 1542 N N . GLU A 1 211 ? 8.493 -13.889 -11.395 1.00 95.69 211 GLU A N 1
ATOM 1543 C CA . GLU A 1 211 ? 9.935 -14.120 -11.477 1.00 95.69 211 GLU A CA 1
ATOM 1544 C C . GLU A 1 211 ? 10.423 -13.736 -12.871 1.00 95.69 211 GLU A C 1
ATOM 1546 O O . GLU A 1 211 ? 10.158 -14.427 -13.858 1.00 95.69 211 GLU A O 1
ATOM 1551 N N . HIS A 1 212 ? 11.146 -12.628 -12.948 1.00 97.62 212 HIS A N 1
ATOM 1552 C CA . HIS A 1 212 ? 11.851 -12.206 -14.143 1.00 97.62 212 HIS A CA 1
ATOM 1553 C C . HIS A 1 212 ? 13.226 -12.872 -14.170 1.00 97.62 212 HIS A C 1
ATOM 1555 O O . HIS A 1 212 ? 14.117 -12.565 -13.374 1.00 97.62 212 HIS A O 1
ATOM 1561 N N . VAL A 1 213 ? 13.384 -13.827 -15.082 1.00 98.00 213 VAL A N 1
ATOM 1562 C CA . VAL A 1 213 ? 14.575 -14.666 -15.193 1.00 98.00 213 VAL A CA 1
ATOM 1563 C C . VAL A 1 213 ? 15.394 -14.220 -16.390 1.00 98.00 213 VAL A C 1
ATOM 1565 O O . VAL A 1 213 ? 14.919 -14.232 -17.527 1.00 98.00 213 VAL A O 1
ATOM 1568 N N . VAL A 1 214 ? 16.660 -13.898 -16.139 1.00 98.00 214 VAL A N 1
ATOM 1569 C CA . VAL A 1 214 ? 17.644 -13.616 -17.184 1.00 98.00 214 VAL A CA 1
ATOM 1570 C C . VAL A 1 214 ? 18.768 -14.630 -17.085 1.00 98.00 214 VAL A C 1
ATOM 1572 O O . VAL A 1 214 ? 19.551 -14.575 -16.149 1.00 98.00 214 VAL A O 1
ATOM 1575 N N . ALA A 1 215 ? 18.891 -15.534 -18.049 1.00 97.88 215 ALA A N 1
ATOM 1576 C CA . ALA A 1 215 ? 20.026 -16.448 -18.161 1.00 97.88 215 ALA A CA 1
ATOM 1577 C C . ALA A 1 215 ? 20.977 -15.940 -19.250 1.00 97.88 215 ALA A C 1
ATOM 1579 O O . ALA A 1 215 ? 20.519 -15.571 -20.328 1.00 97.88 215 ALA A O 1
ATOM 1580 N N . TYR A 1 216 ? 22.283 -15.873 -18.991 1.00 98.00 216 TYR A N 1
ATOM 1581 C CA . TYR A 1 216 ? 23.215 -15.235 -19.922 1.00 98.00 216 TYR A CA 1
ATOM 1582 C C . TYR A 1 216 ? 24.642 -15.783 -19.863 1.00 98.00 216 TYR A C 1
ATOM 1584 O O . TYR A 1 216 ? 25.059 -16.439 -18.905 1.00 98.00 216 TYR A O 1
ATOM 1592 N N . ASN A 1 217 ? 25.395 -15.473 -20.917 1.00 97.38 217 ASN A N 1
ATOM 1593 C CA . ASN A 1 217 ? 26.833 -15.678 -21.023 1.00 97.38 217 ASN A CA 1
ATOM 1594 C C . ASN A 1 217 ? 27.536 -14.323 -21.189 1.00 97.38 217 ASN A C 1
ATOM 1596 O O . ASN A 1 217 ? 27.051 -13.465 -21.923 1.00 97.38 217 ASN A O 1
ATOM 1600 N N . ALA A 1 218 ? 28.688 -14.141 -20.538 1.00 96.25 218 ALA A N 1
ATOM 1601 C CA . ALA A 1 218 ? 29.497 -12.921 -20.636 1.00 96.25 218 ALA A CA 1
ATOM 1602 C C . ALA A 1 218 ? 30.985 -13.248 -20.881 1.00 96.25 218 ALA A C 1
ATOM 1604 O O . ALA A 1 218 ? 31.830 -12.979 -20.028 1.00 96.25 218 ALA A O 1
ATOM 1605 N N . PRO A 1 219 ? 31.330 -13.864 -22.031 1.00 95.12 219 PRO A N 1
ATOM 1606 C CA . PRO A 1 219 ? 32.657 -14.446 -22.261 1.00 95.12 219 PRO A CA 1
ATOM 1607 C C . PRO A 1 219 ? 33.786 -13.409 -22.355 1.00 95.12 219 PRO A C 1
ATOM 1609 O O . PRO A 1 219 ? 34.957 -13.765 -22.275 1.00 95.12 219 PRO A O 1
ATOM 1612 N N . THR A 1 220 ? 33.449 -12.133 -22.547 1.00 93.50 220 THR A N 1
ATOM 1613 C CA . THR A 1 220 ? 34.410 -11.030 -22.685 1.00 93.50 220 THR A CA 1
ATOM 1614 C C . THR A 1 220 ? 34.804 -10.400 -21.347 1.00 93.50 220 THR A C 1
ATOM 1616 O O . THR A 1 220 ? 35.721 -9.577 -21.308 1.00 93.50 220 THR A O 1
ATOM 1619 N N . LEU A 1 221 ? 34.133 -10.758 -20.246 1.00 95.44 221 LEU A N 1
ATOM 1620 C CA . LEU A 1 221 ? 34.425 -10.225 -18.919 1.00 95.44 221 LEU A CA 1
ATOM 1621 C C . LEU A 1 221 ? 35.344 -11.160 -18.132 1.00 95.44 221 LEU A C 1
ATOM 1623 O O . LEU A 1 221 ? 35.148 -12.372 -18.099 1.00 95.44 221 LEU A O 1
ATOM 1627 N N . SER A 1 222 ? 36.320 -10.578 -17.433 1.00 96.25 222 SER A N 1
ATOM 1628 C CA . SER A 1 222 ? 37.019 -11.285 -16.360 1.00 96.25 222 SER A CA 1
ATOM 1629 C C . SER A 1 222 ? 36.084 -11.503 -15.170 1.00 96.25 222 SER A C 1
ATOM 1631 O O . SER A 1 222 ? 35.135 -10.743 -14.976 1.00 96.25 222 SER A O 1
ATOM 1633 N N . GLU A 1 223 ? 36.391 -12.485 -14.324 1.00 93.38 223 GLU A N 1
ATOM 1634 C CA . GLU A 1 223 ? 35.599 -12.809 -13.129 1.00 93.38 223 GLU A CA 1
ATOM 1635 C C . GLU A 1 223 ? 35.365 -11.587 -12.224 1.00 93.38 223 GLU A C 1
ATOM 1637 O O . GLU A 1 223 ? 34.233 -11.293 -11.852 1.00 93.38 223 GLU A O 1
ATOM 1642 N N . HIS A 1 224 ? 36.410 -10.794 -11.965 1.00 96.44 224 HIS A N 1
ATOM 1643 C CA . HIS A 1 224 ? 36.293 -9.552 -11.193 1.00 96.44 224 HIS A CA 1
ATOM 1644 C C . HIS A 1 224 ? 35.328 -8.540 -11.839 1.00 96.44 224 HIS A C 1
ATOM 1646 O O . HIS A 1 224 ? 34.536 -7.899 -11.150 1.00 96.44 224 HIS A O 1
ATOM 1652 N N . ARG A 1 225 ? 35.384 -8.369 -13.168 1.00 96.94 225 ARG A N 1
ATOM 1653 C CA . ARG A 1 225 ? 34.487 -7.443 -13.883 1.00 96.94 225 ARG A CA 1
ATOM 1654 C C . ARG A 1 225 ? 33.052 -7.957 -13.923 1.00 96.94 225 ARG A C 1
ATOM 1656 O O . ARG A 1 225 ? 32.131 -7.153 -13.836 1.00 96.94 225 ARG A O 1
ATOM 1663 N N . LEU A 1 226 ? 32.865 -9.270 -14.027 1.00 96.50 226 LEU A N 1
ATOM 1664 C CA . LEU A 1 226 ? 31.553 -9.897 -13.943 1.00 96.50 226 LEU A CA 1
ATOM 1665 C C . LEU A 1 226 ? 30.933 -9.700 -12.555 1.00 96.50 226 LEU A C 1
ATOM 1667 O O . LEU A 1 226 ? 29.771 -9.316 -12.468 1.00 96.50 226 LEU A O 1
ATOM 1671 N N . LEU A 1 227 ? 31.707 -9.894 -11.483 1.00 95.56 227 LEU A N 1
ATOM 1672 C CA . LEU A 1 227 ? 31.237 -9.643 -10.122 1.00 95.56 227 LEU A CA 1
ATOM 1673 C C . LEU A 1 227 ? 30.863 -8.168 -9.925 1.00 95.56 227 LEU A C 1
ATOM 1675 O O . LEU A 1 227 ? 29.813 -7.874 -9.367 1.00 95.56 227 LEU A O 1
ATOM 1679 N N . ALA A 1 228 ? 31.672 -7.236 -10.437 1.00 96.56 228 ALA A N 1
ATOM 1680 C CA . ALA A 1 228 ? 31.349 -5.809 -10.388 1.00 96.56 228 ALA A CA 1
ATOM 1681 C C . ALA A 1 228 ? 30.052 -5.473 -11.150 1.00 96.56 228 ALA A C 1
ATOM 1683 O O . ALA A 1 228 ? 29.226 -4.720 -10.638 1.00 96.56 228 ALA A O 1
ATOM 1684 N N . LEU A 1 229 ? 29.843 -6.065 -12.334 1.00 97.00 229 LEU A N 1
ATOM 1685 C CA . LEU A 1 229 ? 28.596 -5.944 -13.099 1.00 97.00 229 LEU A CA 1
ATOM 1686 C C . LEU A 1 229 ? 27.394 -6.467 -12.298 1.00 97.00 229 LEU A C 1
ATOM 1688 O O . LEU A 1 229 ? 26.356 -5.809 -12.254 1.00 97.00 229 LEU A O 1
ATOM 1692 N N . MET A 1 230 ? 27.539 -7.638 -11.668 1.00 96.12 230 MET A N 1
ATOM 1693 C CA . MET A 1 230 ? 26.497 -8.256 -10.846 1.00 96.12 230 MET A CA 1
ATOM 1694 C C . MET A 1 230 ? 26.125 -7.375 -9.647 1.00 96.12 230 MET A C 1
ATOM 1696 O O . MET A 1 230 ? 24.952 -7.062 -9.454 1.00 96.12 230 MET A O 1
ATOM 1700 N N . THR A 1 231 ? 27.122 -6.904 -8.897 1.00 96.06 231 THR A N 1
ATOM 1701 C CA . THR A 1 231 ? 26.929 -6.016 -7.741 1.00 96.06 231 THR A CA 1
ATOM 1702 C C . THR A 1 231 ? 26.265 -4.699 -8.137 1.00 96.06 231 THR A C 1
ATOM 1704 O O . THR A 1 231 ? 25.341 -4.245 -7.461 1.00 96.06 231 THR A O 1
ATOM 1707 N N . GLU A 1 232 ? 26.695 -4.087 -9.244 1.00 96.06 232 GLU A N 1
ATOM 1708 C CA . GLU A 1 232 ? 26.091 -2.848 -9.740 1.00 96.06 232 GLU A CA 1
ATOM 1709 C C . GLU A 1 232 ? 24.629 -3.057 -10.138 1.00 96.06 232 GLU A C 1
ATOM 1711 O O . GLU A 1 232 ? 23.770 -2.268 -9.752 1.00 96.06 232 GLU A O 1
ATOM 1716 N N . GLY A 1 233 ? 24.330 -4.136 -10.866 1.00 96.00 233 GLY A N 1
ATOM 1717 C CA . GLY A 1 233 ? 22.958 -4.453 -11.253 1.00 96.00 233 GLY A CA 1
ATOM 1718 C C . GLY A 1 233 ? 22.069 -4.739 -10.052 1.00 96.00 233 GLY A C 1
ATOM 1719 O O . GLY A 1 233 ? 20.963 -4.214 -9.990 1.00 96.00 233 GLY A O 1
ATOM 1720 N N . GLN A 1 234 ? 22.553 -5.483 -9.052 1.00 95.50 234 GLN A N 1
ATOM 1721 C CA . GLN A 1 234 ? 21.807 -5.693 -7.809 1.00 95.50 234 GLN A CA 1
ATOM 1722 C C . GLN A 1 234 ? 21.485 -4.366 -7.125 1.00 95.50 234 GLN A C 1
ATOM 1724 O O . GLN A 1 234 ? 20.328 -4.118 -6.791 1.00 95.50 234 GLN A O 1
ATOM 1729 N N . ARG A 1 235 ? 22.481 -3.485 -6.980 1.00 94.25 235 ARG A N 1
ATOM 1730 C CA . ARG A 1 235 ? 22.289 -2.167 -6.371 1.00 94.25 235 ARG A CA 1
ATOM 1731 C C . ARG A 1 235 ? 21.297 -1.314 -7.158 1.00 94.25 235 ARG A C 1
ATOM 1733 O O . ARG A 1 235 ? 20.393 -0.748 -6.559 1.00 94.25 235 ARG A O 1
ATOM 1740 N N . ALA A 1 236 ? 21.464 -1.197 -8.473 1.00 94.38 236 ALA A N 1
ATOM 1741 C CA . ALA A 1 236 ? 20.650 -0.315 -9.303 1.00 94.38 236 ALA A CA 1
ATOM 1742 C C . ALA A 1 236 ? 19.206 -0.820 -9.436 1.00 94.38 236 ALA A C 1
ATOM 1744 O O . ALA A 1 236 ? 18.260 -0.058 -9.236 1.00 94.38 236 ALA A O 1
ATOM 1745 N N . LEU A 1 237 ? 19.023 -2.107 -9.738 1.00 95.56 237 LEU A N 1
ATOM 1746 C CA . LEU A 1 237 ? 17.711 -2.684 -10.027 1.00 95.56 237 LEU A CA 1
ATOM 1747 C C . LEU A 1 237 ? 16.851 -2.844 -8.767 1.00 95.56 237 LEU A C 1
ATOM 1749 O O . LEU A 1 237 ? 15.636 -2.697 -8.855 1.00 95.56 237 LEU A O 1
ATOM 1753 N N . ALA A 1 238 ? 17.457 -3.065 -7.595 1.00 92.25 238 ALA A N 1
ATOM 1754 C CA . ALA A 1 238 ? 16.725 -3.168 -6.329 1.00 92.25 238 ALA A CA 1
ATOM 1755 C C . ALA A 1 238 ? 16.100 -1.836 -5.868 1.00 92.25 238 ALA A C 1
ATOM 1757 O O . ALA A 1 238 ? 15.249 -1.831 -4.984 1.00 92.25 238 ALA A O 1
ATOM 1758 N N . THR A 1 239 ? 16.497 -0.700 -6.455 1.00 90.12 239 THR A N 1
ATOM 1759 C CA . THR A 1 239 ? 15.872 0.604 -6.157 1.00 90.12 239 THR A CA 1
ATOM 1760 C C . THR A 1 239 ? 14.547 0.817 -6.882 1.00 90.12 239 THR A C 1
ATOM 1762 O O . THR A 1 239 ? 13.793 1.720 -6.519 1.00 90.12 239 THR A O 1
ATOM 1765 N N . ILE A 1 240 ? 14.260 0.008 -7.904 1.00 92.06 240 ILE A N 1
ATOM 1766 C CA . ILE A 1 240 ? 13.099 0.191 -8.770 1.00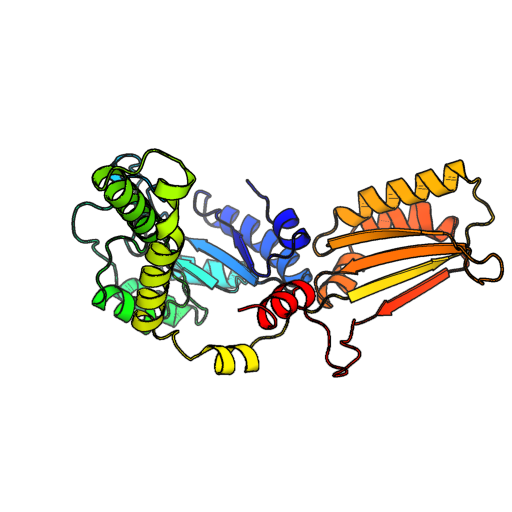 92.06 240 ILE A CA 1
ATOM 1767 C C . ILE A 1 240 ? 11.830 -0.196 -7.993 1.00 92.06 240 ILE A C 1
ATOM 1769 O O . ILE A 1 240 ? 11.764 -1.306 -7.456 1.00 92.06 240 ILE A O 1
ATOM 1773 N N . PRO A 1 241 ? 10.811 0.682 -7.921 1.00 90.12 241 PRO A N 1
ATOM 1774 C CA . PRO A 1 241 ? 9.540 0.359 -7.280 1.00 90.12 241 PRO A CA 1
ATOM 1775 C C . PRO A 1 241 ? 8.939 -0.942 -7.822 1.00 90.12 241 PRO A C 1
ATOM 1777 O O . PRO A 1 241 ? 8.957 -1.197 -9.025 1.00 90.12 241 PRO A O 1
ATOM 1780 N N . GLY A 1 242 ? 8.442 -1.788 -6.920 1.00 89.69 242 GLY A N 1
ATOM 1781 C CA . GLY A 1 242 ? 7.883 -3.094 -7.274 1.00 89.69 242 GLY A CA 1
ATOM 1782 C C . GLY A 1 242 ? 8.914 -4.213 -7.463 1.00 89.69 242 GLY A C 1
ATOM 1783 O O . GLY A 1 242 ? 8.514 -5.375 -7.514 1.00 89.69 242 GLY A O 1
ATOM 1784 N N . VAL A 1 243 ? 10.221 -3.922 -7.501 1.00 92.81 243 VAL A N 1
ATOM 1785 C CA . VAL A 1 243 ? 11.269 -4.952 -7.410 1.00 92.81 243 VAL A CA 1
ATOM 1786 C C . VAL A 1 243 ? 11.479 -5.323 -5.946 1.00 92.81 243 VAL A C 1
ATOM 1788 O O . VAL A 1 243 ? 11.899 -4.500 -5.136 1.00 92.81 243 VAL A O 1
ATOM 1791 N N . ARG A 1 244 ? 11.181 -6.574 -5.598 1.00 89.56 244 ARG A N 1
ATOM 1792 C CA . ARG A 1 244 ? 11.262 -7.082 -4.220 1.00 89.56 244 ARG A CA 1
ATOM 1793 C C . ARG A 1 244 ? 12.611 -7.701 -3.906 1.00 89.56 244 ARG A C 1
ATOM 1795 O O . ARG A 1 244 ? 13.090 -7.616 -2.782 1.00 89.56 244 ARG A O 1
ATOM 1802 N N . GLU A 1 245 ? 13.194 -8.365 -4.894 1.00 91.75 245 GLU A N 1
ATOM 1803 C CA . GLU A 1 245 ? 14.426 -9.123 -4.730 1.00 91.75 245 GLU A CA 1
ATOM 1804 C C . GLU A 1 245 ? 15.192 -9.158 -6.053 1.00 91.75 245 GLU A C 1
ATOM 1806 O O . GLU A 1 245 ? 14.589 -9.304 -7.118 1.00 91.75 245 GLU A O 1
ATOM 1811 N N . VAL A 1 246 ? 16.519 -9.028 -5.978 1.00 95.75 246 VAL A N 1
ATOM 1812 C CA . VAL A 1 246 ? 17.433 -9.202 -7.113 1.00 95.75 246 VAL A CA 1
ATOM 1813 C C . VAL A 1 246 ? 18.517 -10.192 -6.706 1.00 95.75 246 VAL A C 1
ATOM 1815 O O . VAL A 1 246 ? 19.483 -9.851 -6.017 1.00 95.75 246 VAL A O 1
ATOM 1818 N N . THR A 1 247 ? 18.371 -11.430 -7.153 1.00 96.44 247 THR A N 1
ATOM 1819 C CA . THR A 1 247 ? 19.331 -12.504 -6.910 1.00 96.44 247 THR A CA 1
ATOM 1820 C C . THR A 1 247 ? 20.173 -12.725 -8.159 1.00 96.44 247 THR A C 1
ATOM 1822 O O . THR A 1 247 ? 19.670 -12.704 -9.281 1.00 96.44 247 THR A O 1
ATOM 1825 N N . VAL A 1 248 ? 21.466 -12.970 -7.967 1.00 96.00 248 VAL A N 1
ATOM 1826 C CA . VAL A 1 248 ? 22.379 -13.382 -9.037 1.00 96.00 248 VAL A CA 1
ATOM 1827 C C . VAL A 1 248 ? 22.860 -14.799 -8.786 1.00 96.00 248 VAL A C 1
ATOM 1829 O O . VAL A 1 248 ? 23.002 -15.226 -7.640 1.00 96.00 248 VAL A O 1
ATOM 1832 N N . GLY A 1 249 ? 23.116 -15.534 -9.860 1.00 93.44 249 GLY A N 1
ATOM 1833 C CA . GLY A 1 249 ? 23.585 -16.908 -9.789 1.00 93.44 249 GLY A CA 1
ATOM 1834 C C . GLY A 1 249 ? 24.635 -17.213 -10.843 1.00 93.44 249 GLY A C 1
ATOM 1835 O O . GLY A 1 249 ? 24.738 -16.553 -11.878 1.00 93.44 249 GLY A O 1
ATOM 1836 N N . SER A 1 250 ? 25.416 -18.250 -10.567 1.00 93.75 250 SER A N 1
ATOM 1837 C CA . SER A 1 250 ? 26.306 -18.887 -11.532 1.00 93.75 250 SER A CA 1
ATOM 1838 C C . SER A 1 250 ? 26.042 -20.385 -11.541 1.00 93.75 250 SER A C 1
ATOM 1840 O O . SER A 1 250 ? 25.558 -20.947 -10.558 1.00 93.75 250 SER A O 1
ATOM 1842 N N . VAL A 1 251 ? 26.327 -21.033 -12.664 1.00 94.38 251 VAL A N 1
ATOM 1843 C CA . VAL A 1 251 ? 26.065 -22.464 -12.828 1.00 94.38 251 VAL A CA 1
ATOM 1844 C C . VAL A 1 251 ? 26.818 -23.317 -11.812 1.00 94.38 251 VAL A C 1
ATOM 1846 O O . VAL A 1 251 ? 28.021 -23.160 -11.621 1.00 94.38 251 VAL A O 1
ATOM 1849 N N . ALA A 1 252 ? 26.115 -24.285 -11.225 1.00 93.38 252 ALA A N 1
ATOM 1850 C CA . ALA A 1 252 ? 26.743 -25.396 -10.514 1.00 93.38 252 ALA A CA 1
ATOM 1851 C C . ALA A 1 252 ? 27.216 -26.489 -11.492 1.00 93.38 252 ALA A C 1
ATOM 1853 O O . ALA A 1 252 ? 28.270 -27.092 -11.297 1.00 93.38 252 ALA A O 1
ATOM 1854 N N . ASP A 1 253 ? 26.461 -26.711 -12.575 1.00 91.81 253 ASP A N 1
ATOM 1855 C CA . ASP A 1 253 ? 26.793 -27.671 -13.627 1.00 91.81 253 ASP A CA 1
ATOM 1856 C C . ASP A 1 253 ? 27.477 -26.988 -14.823 1.00 91.81 253 ASP A C 1
ATOM 1858 O O . ASP A 1 253 ? 26.897 -26.161 -15.532 1.00 91.81 253 ASP A O 1
ATOM 1862 N N . LYS A 1 254 ? 28.718 -27.394 -15.101 1.00 86.12 254 LYS A N 1
ATOM 1863 C CA . LYS A 1 254 ? 29.513 -26.902 -16.233 1.00 86.12 254 LYS A CA 1
ATOM 1864 C C . LYS A 1 254 ? 28.985 -27.361 -17.600 1.00 86.12 254 LYS A C 1
ATOM 1866 O O . LYS A 1 254 ? 29.481 -26.863 -18.613 1.00 86.12 254 LYS A O 1
ATOM 1871 N N . SER A 1 255 ? 27.985 -28.236 -17.669 1.00 93.50 255 SER A N 1
ATOM 1872 C CA . SER A 1 255 ? 27.304 -28.598 -18.919 1.00 93.50 255 SER A CA 1
ATOM 1873 C C . SER A 1 255 ? 26.229 -27.584 -19.349 1.00 93.50 255 SER A C 1
ATOM 1875 O O . SER A 1 255 ? 25.864 -27.532 -20.523 1.00 93.50 255 SER A O 1
ATOM 1877 N N . ALA A 1 256 ? 25.758 -26.731 -18.430 1.00 94.38 256 ALA A N 1
ATOM 1878 C CA . ALA A 1 256 ? 24.661 -25.804 -18.690 1.00 94.38 256 ALA A CA 1
ATOM 1879 C C . ALA A 1 256 ? 24.990 -24.764 -19.781 1.00 94.38 256 ALA A C 1
ATOM 1881 O O . ALA A 1 256 ? 26.090 -24.203 -19.815 1.00 94.38 256 ALA A O 1
ATOM 1882 N N . ARG A 1 257 ? 23.996 -24.470 -20.636 1.00 95.62 257 ARG A N 1
ATOM 1883 C CA . ARG A 1 257 ? 24.105 -23.535 -21.775 1.00 95.62 257 ARG A CA 1
ATOM 1884 C C . ARG A 1 257 ? 24.458 -22.104 -21.359 1.00 95.62 257 ARG A C 1
ATOM 1886 O O . ARG A 1 257 ? 25.276 -21.467 -22.016 1.00 95.62 257 ARG A O 1
ATOM 1893 N N . TYR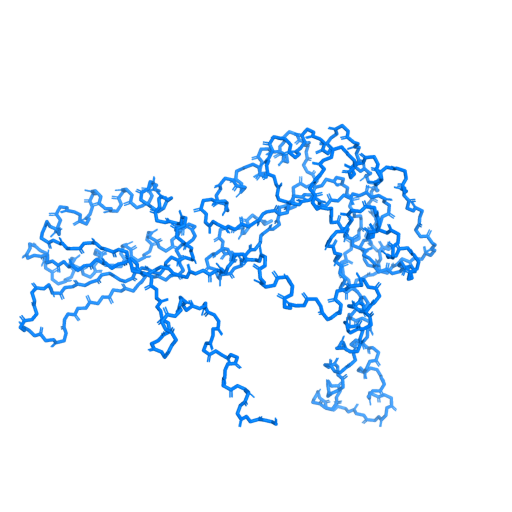 A 1 258 ? 23.814 -21.598 -20.312 1.00 97.19 258 TYR A N 1
ATOM 1894 C CA . TYR A 1 258 ? 24.039 -20.253 -19.780 1.00 97.19 258 TYR A CA 1
ATOM 1895 C C . TYR A 1 258 ? 24.811 -20.347 -18.477 1.00 97.19 258 TYR A C 1
ATOM 1897 O O . TYR A 1 258 ? 24.423 -21.131 -17.620 1.00 97.19 258 TYR A O 1
ATOM 1905 N N . ARG A 1 259 ? 25.888 -19.570 -18.331 1.00 96.12 259 ARG A N 1
ATOM 1906 C CA . ARG A 1 259 ? 26.796 -19.628 -17.174 1.00 96.12 259 ARG A CA 1
ATOM 1907 C C . ARG A 1 259 ? 26.317 -18.835 -15.966 1.00 96.12 259 ARG A C 1
ATOM 1909 O O . ARG A 1 259 ? 26.725 -19.155 -14.850 1.00 96.12 259 ARG A O 1
ATOM 1916 N N . HIS A 1 260 ? 25.466 -17.839 -16.182 1.00 96.94 260 HIS A N 1
ATOM 1917 C CA . HIS A 1 260 ? 25.026 -16.914 -15.145 1.00 96.94 260 HIS A CA 1
ATOM 1918 C C . HIS A 1 260 ? 23.532 -16.640 -15.250 1.00 96.94 260 HIS A C 1
ATOM 1920 O O . HIS A 1 260 ? 22.937 -16.789 -16.323 1.00 96.94 260 HIS A O 1
ATOM 1926 N N . CYS A 1 261 ? 22.931 -16.211 -14.143 1.00 96.88 261 CYS A N 1
ATOM 1927 C CA . CYS A 1 261 ? 21.554 -15.755 -14.140 1.00 96.88 261 CYS A CA 1
ATOM 1928 C C . CYS A 1 261 ? 21.303 -14.551 -13.229 1.00 96.88 261 CYS A C 1
ATOM 1930 O O . CYS A 1 261 ? 22.019 -14.327 -12.253 1.00 96.88 261 CYS A O 1
ATOM 1932 N N . TRP A 1 262 ? 20.249 -13.812 -13.565 1.00 97.56 262 TRP A N 1
ATOM 1933 C CA . TRP A 1 262 ? 19.524 -12.908 -12.683 1.00 97.56 262 TRP A CA 1
ATOM 1934 C C . TRP A 1 262 ? 18.148 -13.511 -12.426 1.00 97.56 262 TRP A C 1
ATOM 1936 O O . TRP A 1 262 ? 17.478 -13.934 -13.371 1.00 97.56 262 TRP A O 1
ATOM 1946 N N . LEU A 1 263 ? 17.736 -13.534 -11.166 1.00 97.19 263 LEU A N 1
ATOM 1947 C CA . LEU A 1 263 ? 16.375 -13.834 -10.744 1.00 97.19 263 LEU A CA 1
ATOM 1948 C C . LEU A 1 263 ? 15.850 -12.576 -10.064 1.00 97.19 263 LEU A C 1
ATOM 1950 O O . LEU A 1 263 ? 16.384 -12.155 -9.037 1.00 97.19 263 LEU A O 1
ATOM 1954 N N . ILE A 1 264 ? 14.866 -11.935 -10.679 1.00 96.56 264 ILE A N 1
ATOM 1955 C CA . ILE A 1 264 ? 14.313 -10.676 -10.195 1.00 96.56 264 ILE A CA 1
ATOM 1956 C C . ILE A 1 264 ? 12.854 -10.911 -9.844 1.00 96.56 264 ILE A C 1
ATOM 1958 O O . ILE A 1 264 ? 12.036 -11.185 -10.720 1.00 96.56 264 ILE A O 1
ATOM 1962 N N . ARG A 1 265 ? 12.523 -10.787 -8.559 1.00 93.88 265 ARG A N 1
ATOM 1963 C CA . ARG A 1 265 ? 11.148 -10.944 -8.097 1.00 93.88 265 ARG A CA 1
ATOM 1964 C C . ARG A 1 265 ? 10.428 -9.612 -8.170 1.00 93.88 265 ARG A C 1
ATOM 1966 O O . ARG A 1 265 ? 10.730 -8.687 -7.413 1.00 93.88 265 ARG A O 1
ATOM 1973 N N . PHE A 1 266 ? 9.428 -9.543 -9.029 1.00 92.56 266 PHE A N 1
ATOM 1974 C CA . PHE A 1 266 ? 8.484 -8.442 -9.074 1.00 92.56 266 PHE A CA 1
ATOM 1975 C C . PHE A 1 266 ? 7.319 -8.685 -8.128 1.00 92.56 266 PHE A C 1
ATOM 1977 O O . PHE A 1 266 ? 6.871 -9.817 -7.938 1.00 92.56 266 PHE A O 1
ATOM 1984 N N . ALA A 1 267 ? 6.820 -7.599 -7.546 1.00 87.50 267 ALA A N 1
ATOM 1985 C CA . ALA A 1 267 ? 5.687 -7.641 -6.647 1.00 87.50 267 ALA A CA 1
ATOM 1986 C C . ALA A 1 267 ? 4.409 -8.040 -7.389 1.00 87.50 267 ALA A C 1
ATOM 1988 O O . ALA A 1 267 ? 3.668 -8.873 -6.889 1.00 87.50 267 ALA A O 1
ATOM 1989 N N . ALA A 1 268 ? 4.160 -7.483 -8.574 1.00 88.12 268 ALA A N 1
ATOM 1990 C CA . ALA A 1 268 ? 2.958 -7.736 -9.365 1.00 88.12 268 ALA A CA 1
ATOM 1991 C C . ALA A 1 268 ? 3.280 -7.793 -10.870 1.00 88.12 268 ALA A C 1
ATOM 1993 O O . ALA A 1 268 ? 4.326 -7.279 -11.280 1.00 88.12 268 ALA A O 1
ATOM 1994 N N . PRO A 1 269 ? 2.396 -8.354 -11.718 1.00 90.62 269 PRO A N 1
ATOM 1995 C CA . PRO A 1 269 ? 2.580 -8.346 -13.170 1.00 90.62 269 PRO A CA 1
ATOM 1996 C C . PRO A 1 269 ? 2.726 -6.941 -13.773 1.00 90.62 269 PRO A C 1
ATOM 1998 O O . PRO A 1 269 ? 3.456 -6.767 -14.744 1.00 90.62 269 PRO A O 1
ATOM 2001 N N . GLU A 1 270 ? 2.081 -5.932 -13.185 1.00 91.12 270 GLU A N 1
ATOM 2002 C CA . GLU A 1 270 ? 2.164 -4.524 -13.598 1.00 91.12 270 GLU A CA 1
ATOM 2003 C C . GLU A 1 270 ? 3.599 -3.983 -13.573 1.00 91.12 270 GLU A C 1
ATOM 2005 O O . GLU A 1 270 ? 3.958 -3.131 -14.387 1.00 91.12 270 GLU A O 1
ATOM 2010 N N . VAL A 1 271 ? 4.438 -4.526 -12.685 1.00 93.25 271 VAL A N 1
ATOM 2011 C CA . VAL A 1 271 ? 5.832 -4.104 -12.522 1.00 93.25 271 VAL A CA 1
ATOM 2012 C C . VAL A 1 271 ? 6.666 -4.417 -13.765 1.00 93.25 271 VAL A C 1
ATOM 2014 O O . VAL A 1 271 ? 7.640 -3.722 -14.013 1.00 93.25 271 VAL A O 1
ATOM 2017 N N . ILE A 1 272 ? 6.302 -5.416 -14.579 1.00 95.00 272 ILE A N 1
ATOM 2018 C CA . ILE A 1 272 ? 7.086 -5.814 -15.764 1.00 95.00 272 ILE A CA 1
ATOM 2019 C C . ILE A 1 272 ? 7.296 -4.617 -16.704 1.00 95.00 272 ILE A C 1
ATOM 2021 O O . ILE A 1 272 ? 8.417 -4.335 -17.135 1.00 95.00 272 ILE A O 1
ATOM 2025 N N . ASP A 1 273 ? 6.221 -3.883 -16.998 1.00 94.50 273 ASP A N 1
ATOM 2026 C CA . ASP A 1 273 ? 6.264 -2.742 -17.915 1.00 94.50 273 ASP A CA 1
ATOM 2027 C C . ASP A 1 273 ? 6.984 -1.538 -17.292 1.00 94.50 273 ASP A C 1
ATOM 2029 O O . ASP A 1 273 ? 7.822 -0.897 -17.936 1.00 94.50 273 ASP A O 1
ATOM 2033 N N . SER A 1 274 ? 6.701 -1.251 -16.020 1.00 93.44 274 SER A N 1
ATOM 2034 C CA . SER A 1 274 ? 7.305 -0.117 -15.319 1.00 93.44 274 SER A CA 1
ATOM 2035 C C . SER A 1 274 ? 8.799 -0.325 -15.067 1.00 93.44 274 SER A C 1
ATOM 2037 O O . SER A 1 274 ? 9.584 0.596 -15.294 1.00 93.44 274 SER A O 1
ATOM 2039 N N . TYR A 1 275 ? 9.215 -1.547 -14.728 1.00 95.44 275 TYR A N 1
ATOM 2040 C CA . TYR A 1 275 ? 10.611 -1.970 -14.644 1.00 95.44 275 TYR A CA 1
ATOM 2041 C C . TYR A 1 275 ? 11.330 -1.780 -15.979 1.00 95.44 275 TYR A C 1
ATOM 2043 O O . TYR A 1 275 ? 12.381 -1.140 -16.024 1.00 95.44 275 TYR A O 1
ATOM 2051 N N . ALA A 1 276 ? 10.747 -2.267 -17.080 1.00 94.56 276 ALA A N 1
ATOM 2052 C CA . ALA A 1 276 ? 11.364 -2.179 -18.400 1.00 94.56 276 ALA A CA 1
ATOM 2053 C C . ALA A 1 276 ? 11.644 -0.725 -18.819 1.00 94.56 276 ALA A C 1
ATOM 2055 O O . ALA A 1 276 ? 12.697 -0.445 -19.399 1.00 94.56 276 ALA A O 1
ATOM 2056 N N . LYS A 1 277 ? 10.733 0.196 -18.482 1.00 93.81 277 LYS A N 1
ATOM 2057 C CA . LYS A 1 277 ? 10.814 1.632 -18.800 1.00 93.81 277 LYS A CA 1
ATOM 2058 C C . LYS A 1 277 ? 11.606 2.452 -17.778 1.00 93.81 277 LYS A C 1
ATOM 2060 O O . LYS A 1 277 ? 11.891 3.622 -18.037 1.00 93.81 277 LYS A O 1
ATOM 2065 N N . HIS A 1 278 ? 11.949 1.884 -16.622 1.00 95.00 278 HIS A N 1
ATOM 2066 C CA . HIS A 1 278 ? 12.571 2.644 -15.545 1.00 95.00 278 HIS A CA 1
ATOM 2067 C C . HIS A 1 278 ? 13.989 3.112 -15.934 1.00 95.00 278 HIS A C 1
ATOM 2069 O O . HIS A 1 278 ? 14.791 2.294 -16.397 1.00 95.00 278 HIS A O 1
ATOM 2075 N N . PRO A 1 279 ? 14.368 4.384 -15.686 1.00 94.62 279 PRO A N 1
ATOM 2076 C CA . PRO A 1 279 ? 15.685 4.905 -16.063 1.00 94.62 279 PRO A CA 1
ATOM 2077 C C . PRO A 1 279 ? 16.864 4.112 -15.489 1.00 94.62 279 PRO A C 1
ATOM 2079 O O . PRO A 1 279 ? 17.870 3.932 -16.172 1.00 94.62 279 PRO A O 1
ATOM 2082 N N . ALA A 1 280 ? 16.744 3.601 -14.258 1.00 94.62 280 ALA A N 1
ATOM 2083 C CA . ALA A 1 280 ? 17.780 2.760 -13.651 1.00 94.62 280 ALA A CA 1
ATOM 2084 C C . ALA A 1 280 ? 17.969 1.430 -14.401 1.00 94.62 280 ALA A C 1
ATOM 2086 O O . ALA A 1 280 ? 19.105 1.021 -14.639 1.00 94.62 280 ALA A O 1
ATOM 2087 N N . HIS A 1 281 ? 16.872 0.788 -14.828 1.00 96.75 281 HIS A N 1
ATOM 2088 C CA . HIS A 1 281 ? 16.946 -0.414 -15.655 1.00 96.75 281 HIS A CA 1
ATOM 2089 C C . HIS A 1 281 ? 17.528 -0.091 -17.030 1.00 96.75 281 HIS A C 1
ATOM 2091 O O . HIS A 1 281 ? 18.470 -0.759 -17.437 1.00 96.75 281 HIS A O 1
ATOM 2097 N N . ALA A 1 282 ? 17.036 0.949 -17.712 1.00 96.06 282 ALA A N 1
ATOM 2098 C CA . ALA A 1 282 ? 17.555 1.354 -19.019 1.00 96.06 282 ALA A CA 1
ATOM 2099 C C . ALA A 1 282 ? 19.064 1.636 -18.961 1.00 96.06 282 ALA A C 1
ATOM 2101 O O . ALA A 1 282 ? 19.832 1.057 -19.727 1.00 96.06 282 ALA A O 1
ATOM 2102 N N . THR A 1 283 ? 19.502 2.427 -17.977 1.00 96.56 283 THR A N 1
ATOM 2103 C CA . THR A 1 283 ? 20.919 2.748 -17.768 1.00 96.56 283 THR A CA 1
ATOM 2104 C C . THR A 1 283 ? 21.743 1.482 -17.565 1.00 96.56 283 THR A C 1
ATOM 2106 O O . THR A 1 283 ? 22.695 1.249 -18.309 1.00 96.56 283 THR A O 1
ATOM 2109 N N . PHE A 1 284 ? 21.375 0.626 -16.607 1.00 97.00 284 PHE A N 1
ATOM 2110 C CA . PHE A 1 284 ? 22.112 -0.609 -16.341 1.00 97.00 284 PHE A CA 1
ATOM 2111 C C . PHE A 1 284 ? 22.119 -1.551 -17.555 1.00 97.00 284 PHE A C 1
ATOM 2113 O O . PHE A 1 284 ? 23.173 -2.040 -17.976 1.00 97.00 284 PHE A O 1
ATOM 2120 N N . ALA A 1 285 ? 20.947 -1.785 -18.144 1.00 96.31 285 ALA A N 1
ATOM 2121 C CA . ALA A 1 285 ? 20.762 -2.726 -19.234 1.00 96.31 285 ALA A CA 1
ATOM 2122 C C . ALA A 1 285 ? 21.540 -2.309 -20.486 1.00 96.31 285 ALA A C 1
ATOM 2124 O O . ALA A 1 285 ? 22.175 -3.152 -21.114 1.00 96.31 285 ALA A O 1
ATOM 2125 N N . GLU A 1 286 ? 21.502 -1.032 -20.860 1.00 95.69 286 GLU A N 1
ATOM 2126 C CA . GLU A 1 286 ? 22.078 -0.546 -22.118 1.00 95.69 286 GLU A CA 1
ATOM 2127 C C . GLU A 1 286 ? 23.566 -0.255 -22.014 1.00 95.69 286 GLU A C 1
ATOM 2129 O O . GLU A 1 286 ? 24.307 -0.558 -22.948 1.00 95.69 286 GLU A O 1
ATOM 2134 N N . THR A 1 287 ? 24.015 0.290 -20.884 1.00 95.19 287 THR A N 1
ATOM 2135 C CA . THR A 1 287 ? 25.407 0.734 -20.748 1.00 95.19 287 THR A CA 1
ATOM 2136 C C . THR A 1 287 ? 26.331 -0.355 -20.214 1.00 95.19 287 THR A C 1
ATOM 2138 O O . THR A 1 287 ? 27.499 -0.396 -20.600 1.00 95.19 287 THR A O 1
ATOM 2141 N N . LEU A 1 288 ? 25.826 -1.259 -19.365 1.00 94.94 288 LEU A N 1
ATOM 2142 C CA . LEU A 1 288 ? 26.653 -2.252 -18.675 1.00 94.94 288 LEU A CA 1
ATOM 2143 C C . LEU A 1 288 ? 26.327 -3.687 -19.097 1.00 94.94 288 LEU A C 1
ATOM 2145 O O . LEU A 1 288 ? 27.230 -4.448 -19.447 1.00 94.94 288 LEU A O 1
ATOM 2149 N N . PHE A 1 289 ? 25.050 -4.077 -19.076 1.00 97.00 289 PHE A N 1
ATOM 2150 C CA . PHE A 1 289 ? 24.673 -5.487 -19.194 1.00 97.00 289 PHE A CA 1
ATOM 2151 C C . PHE A 1 289 ? 24.634 -6.004 -20.638 1.00 97.00 289 PHE A C 1
ATOM 2153 O O . PHE A 1 289 ? 25.376 -6.924 -20.976 1.00 97.00 289 PHE A O 1
ATOM 2160 N N . ARG A 1 290 ? 23.803 -5.430 -21.519 1.00 96.19 290 ARG A N 1
ATOM 2161 C CA . ARG A 1 290 ? 23.620 -5.915 -22.904 1.00 96.19 290 ARG A CA 1
ATOM 2162 C C . ARG A 1 290 ? 24.922 -5.950 -23.722 1.00 96.19 290 ARG A C 1
ATOM 2164 O O . ARG A 1 290 ? 25.088 -6.930 -24.448 1.00 96.19 290 ARG A O 1
ATOM 2171 N N . PRO A 1 291 ? 25.856 -4.979 -23.606 1.00 95.62 291 PRO A N 1
ATOM 2172 C CA . PRO A 1 291 ? 27.146 -5.054 -24.300 1.00 95.62 291 PRO A CA 1
ATOM 2173 C C . PRO A 1 291 ? 28.012 -6.240 -23.852 1.00 95.62 291 PRO A C 1
ATOM 2175 O O . PRO A 1 291 ? 28.758 -6.798 -24.653 1.00 95.62 291 PRO A O 1
ATOM 2178 N N . ALA A 1 292 ? 27.909 -6.638 -22.581 1.00 94.56 292 ALA A N 1
ATOM 2179 C CA . ALA A 1 292 ? 28.647 -7.766 -22.021 1.00 94.56 292 ALA A CA 1
ATOM 2180 C C . ALA A 1 292 ? 27.932 -9.117 -22.205 1.00 94.56 292 ALA A C 1
ATOM 2182 O O . ALA A 1 292 ? 28.592 -10.153 -22.240 1.00 94.56 292 ALA A O 1
ATOM 2183 N N . ALA A 1 293 ? 26.601 -9.111 -22.326 1.00 96.00 293 ALA A N 1
ATOM 2184 C CA . ALA A 1 293 ? 25.732 -10.287 -22.313 1.00 96.00 293 ALA A CA 1
ATOM 2185 C C . ALA A 1 293 ? 24.835 -10.361 -23.566 1.00 96.00 293 ALA A C 1
ATOM 2187 O O . ALA A 1 293 ? 23.600 -10.318 -23.497 1.00 96.00 293 ALA A O 1
ATOM 2188 N N . ALA A 1 294 ? 25.462 -10.444 -24.743 1.00 93.62 294 ALA A N 1
ATOM 2189 C CA . ALA A 1 294 ? 24.743 -10.538 -26.015 1.00 93.62 294 ALA A CA 1
ATOM 2190 C C . ALA A 1 294 ? 23.956 -11.858 -26.149 1.00 93.62 294 ALA A C 1
ATOM 2192 O O . ALA A 1 294 ? 22.805 -11.833 -26.581 1.00 93.62 294 ALA A O 1
ATOM 2193 N N . ASP A 1 295 ? 24.548 -12.983 -25.728 1.00 95.88 295 ASP A N 1
ATOM 2194 C CA . ASP A 1 295 ? 23.879 -14.287 -25.644 1.00 95.88 295 ASP A CA 1
ATOM 2195 C C . ASP A 1 295 ? 23.138 -14.410 -24.308 1.00 95.88 295 ASP A C 1
ATOM 2197 O O . ASP A 1 295 ? 23.737 -14.675 -23.260 1.00 95.88 295 ASP A O 1
ATOM 2201 N N . ARG A 1 296 ? 21.825 -14.172 -24.352 1.00 97.12 296 ARG A N 1
ATOM 2202 C CA . ARG A 1 296 ? 20.945 -14.201 -23.184 1.00 97.12 296 ARG A CA 1
ATOM 2203 C C . ARG A 1 296 ? 19.539 -14.671 -23.535 1.00 97.12 296 ARG A C 1
ATOM 2205 O O . ARG A 1 296 ? 19.070 -14.488 -24.656 1.00 97.12 296 ARG A O 1
ATOM 2212 N N . LEU A 1 297 ? 18.860 -15.198 -22.529 1.00 97.00 297 LEU A N 1
ATOM 2213 C CA . LEU A 1 297 ? 17.438 -15.487 -22.505 1.00 97.00 297 LEU A CA 1
ATOM 2214 C C . LEU A 1 297 ? 16.807 -14.666 -21.382 1.00 97.00 297 LEU A C 1
ATOM 2216 O O . LEU A 1 297 ? 17.308 -14.676 -20.262 1.00 97.00 297 LEU A O 1
ATOM 2220 N N . THR A 1 298 ? 15.709 -13.984 -21.688 1.00 97.06 298 THR A N 1
ATOM 2221 C CA . THR A 1 298 ? 14.914 -13.225 -20.721 1.00 97.06 298 THR A CA 1
ATOM 2222 C C . THR A 1 298 ? 13.472 -13.692 -20.817 1.00 97.06 298 THR A C 1
ATOM 2224 O O . THR A 1 298 ? 12.933 -13.757 -21.923 1.00 97.06 298 THR A O 1
ATOM 2227 N N . ALA A 1 299 ? 12.866 -14.035 -19.685 1.00 97.00 299 ALA A N 1
ATOM 2228 C CA . ALA A 1 299 ? 11.471 -14.447 -19.623 1.00 97.00 299 ALA A CA 1
ATOM 2229 C C . ALA A 1 299 ? 10.867 -14.151 -18.246 1.00 97.00 299 ALA A C 1
ATOM 2231 O O . ALA A 1 299 ? 11.551 -14.245 -17.227 1.00 97.00 299 ALA A O 1
ATOM 2232 N N . ASP A 1 300 ? 9.574 -13.841 -18.243 1.00 97.25 300 ASP A N 1
ATOM 2233 C CA . ASP A 1 300 ? 8.776 -13.601 -17.046 1.00 97.25 300 ASP A CA 1
ATOM 2234 C C . ASP A 1 300 ? 7.928 -14.835 -16.733 1.00 97.25 300 ASP A C 1
ATOM 2236 O O . ASP A 1 300 ? 7.192 -15.331 -17.590 1.00 97.25 300 ASP A O 1
ATOM 2240 N N . TYR A 1 301 ? 8.013 -15.326 -15.500 1.00 94.81 301 TYR A N 1
ATOM 2241 C CA . TYR A 1 301 ? 7.290 -16.509 -15.047 1.00 94.81 301 TYR A CA 1
ATOM 2242 C C . TYR A 1 301 ? 6.340 -16.157 -13.913 1.00 94.81 301 TYR A C 1
ATOM 2244 O O . TYR A 1 301 ? 6.728 -15.554 -12.912 1.00 94.81 301 TYR A O 1
ATOM 2252 N N . ARG A 1 302 ? 5.091 -16.604 -14.035 1.00 91.19 302 ARG A N 1
ATOM 2253 C CA . ARG A 1 302 ? 4.174 -16.646 -12.898 1.00 91.19 302 ARG A CA 1
ATOM 2254 C C . ARG A 1 302 ? 4.448 -17.897 -12.086 1.00 91.19 302 ARG A C 1
ATOM 2256 O O . ARG A 1 302 ? 4.677 -18.969 -12.644 1.00 91.19 302 ARG A O 1
ATOM 2263 N N . ILE A 1 303 ? 4.425 -17.754 -10.769 1.00 86.62 303 ILE A N 1
ATOM 2264 C CA . ILE A 1 303 ? 4.706 -18.862 -9.862 1.00 86.62 303 ILE A CA 1
ATOM 2265 C C . ILE A 1 303 ? 3.401 -19.538 -9.504 1.00 86.62 303 ILE A C 1
ATOM 2267 O O . ILE A 1 303 ? 2.479 -18.876 -9.045 1.00 86.62 303 ILE A O 1
ATOM 2271 N N . ALA A 1 304 ? 3.334 -20.849 -9.706 1.00 84.44 304 ALA A N 1
ATOM 2272 C CA . ALA A 1 304 ? 2.177 -21.659 -9.365 1.00 84.44 304 ALA A CA 1
ATOM 2273 C C . ALA A 1 304 ? 2.459 -22.545 -8.147 1.00 84.44 304 ALA A C 1
ATOM 2275 O O . ALA A 1 304 ? 3.591 -22.962 -7.893 1.00 84.44 304 ALA A O 1
ATOM 2276 N N . ASP A 1 305 ? 1.409 -22.838 -7.395 1.00 79.50 305 ASP A N 1
ATOM 2277 C CA . ASP A 1 305 ? 1.376 -23.936 -6.448 1.00 79.50 305 ASP A CA 1
ATOM 2278 C C . ASP A 1 305 ? 1.318 -25.256 -7.231 1.00 79.50 305 ASP A C 1
ATOM 2280 O O . ASP A 1 305 ? 0.402 -25.492 -8.016 1.00 79.50 305 ASP A O 1
ATOM 2284 N N . ALA A 1 306 ? 2.309 -26.123 -7.032 1.00 79.38 306 ALA A N 1
ATOM 2285 C CA . ALA A 1 306 ? 2.441 -27.356 -7.807 1.00 79.38 306 ALA A CA 1
ATOM 2286 C C . ALA A 1 306 ? 1.323 -28.383 -7.539 1.00 79.38 306 ALA A C 1
ATOM 2288 O O . ALA A 1 306 ? 1.123 -29.280 -8.353 1.00 79.38 306 ALA A O 1
ATOM 2289 N N . THR A 1 307 ? 0.609 -28.274 -6.413 1.00 77.50 307 THR A N 1
ATOM 2290 C CA . THR A 1 307 ? -0.467 -29.207 -6.044 1.00 77.50 307 THR A CA 1
ATOM 2291 C C . THR A 1 307 ? -1.811 -28.804 -6.636 1.00 77.50 307 THR A C 1
ATOM 2293 O O . THR A 1 307 ? -2.611 -29.667 -6.987 1.00 77.50 307 THR A O 1
ATOM 2296 N N . THR A 1 308 ? -2.049 -27.501 -6.781 1.00 80.81 308 THR A N 1
ATOM 2297 C CA . THR A 1 308 ? -3.331 -26.960 -7.260 1.00 80.81 308 THR A CA 1
ATOM 2298 C C . THR A 1 308 ? -3.259 -26.391 -8.674 1.00 80.81 308 THR A C 1
ATOM 2300 O O . THR A 1 308 ? -4.293 -26.211 -9.311 1.00 80.81 308 THR A O 1
ATOM 2303 N N . GLY A 1 309 ? -2.059 -26.075 -9.169 1.00 76.62 309 GLY A N 1
ATOM 2304 C CA . GLY A 1 309 ? -1.846 -25.333 -10.413 1.00 76.62 309 GLY A CA 1
ATOM 2305 C C . GLY A 1 309 ? -2.249 -23.855 -10.334 1.00 76.62 309 GLY A C 1
ATOM 2306 O O . GLY A 1 309 ? -2.071 -23.130 -11.311 1.00 76.62 309 GLY A O 1
ATOM 2307 N N . ALA A 1 310 ? -2.778 -23.395 -9.195 1.00 80.06 310 ALA A N 1
ATOM 2308 C CA . ALA A 1 310 ? -3.158 -22.006 -8.982 1.00 80.06 310 ALA A CA 1
ATOM 2309 C C . ALA A 1 310 ? -1.918 -21.126 -8.794 1.00 80.06 310 ALA A C 1
ATOM 2311 O O . ALA A 1 310 ? -0.893 -21.585 -8.292 1.00 80.06 310 ALA A O 1
ATOM 2312 N N . GLU A 1 311 ? -2.002 -19.848 -9.162 1.00 79.31 311 GLU A N 1
ATOM 2313 C CA . GLU A 1 311 ? -0.895 -18.921 -8.925 1.00 79.31 311 GLU A CA 1
ATOM 2314 C C . GLU A 1 311 ? -0.644 -18.748 -7.414 1.00 79.31 311 GLU A C 1
ATOM 2316 O O . GLU A 1 311 ? -1.565 -18.627 -6.601 1.00 79.31 311 GLU A O 1
ATOM 2321 N N . ARG A 1 312 ? 0.629 -18.788 -7.020 1.00 77.06 312 ARG A N 1
ATOM 2322 C CA . ARG A 1 312 ? 1.067 -18.828 -5.629 1.00 77.06 312 ARG A CA 1
ATOM 2323 C C . ARG A 1 312 ? 1.042 -17.430 -5.023 1.00 77.06 312 ARG A C 1
ATOM 2325 O O . ARG A 1 312 ? 1.752 -16.529 -5.467 1.00 77.06 312 ARG A O 1
ATOM 2332 N N . LEU A 1 313 ? 0.301 -17.289 -3.926 1.00 74.56 313 LEU A N 1
ATOM 2333 C CA . LEU A 1 313 ? 0.281 -16.059 -3.139 1.00 74.56 313 LEU A CA 1
ATOM 2334 C C . LEU A 1 313 ? 1.620 -15.842 -2.401 1.00 74.56 313 LEU A C 1
ATOM 2336 O O . LEU A 1 313 ? 2.171 -16.799 -1.848 1.00 74.56 313 LEU A O 1
ATOM 2340 N N . PRO A 1 314 ? 2.114 -14.594 -2.290 1.00 66.06 314 PRO A N 1
ATOM 2341 C CA . PRO A 1 314 ? 3.395 -14.264 -1.665 1.00 66.06 314 PRO A CA 1
ATOM 2342 C C . PRO A 1 314 ? 3.578 -14.756 -0.221 1.00 66.06 314 PRO A C 1
ATOM 2344 O O . PRO A 1 314 ? 4.708 -14.968 0.205 1.00 66.06 314 PRO A O 1
ATOM 2347 N N . LEU A 1 315 ? 2.486 -14.933 0.535 1.00 58.22 315 LEU A N 1
ATOM 2348 C CA . LEU A 1 315 ? 2.498 -15.289 1.962 1.00 58.22 315 LEU A CA 1
ATOM 2349 C C . LEU A 1 315 ? 2.085 -16.746 2.251 1.00 58.22 315 LEU A C 1
ATOM 2351 O O . LEU A 1 315 ? 1.991 -17.135 3.416 1.00 58.22 315 LEU A O 1
ATOM 2355 N N . SER A 1 316 ? 1.843 -17.578 1.227 1.00 51.66 316 SER A N 1
ATOM 2356 C CA . SER A 1 316 ? 1.247 -18.911 1.437 1.00 51.66 316 SER A CA 1
ATOM 2357 C C . SER A 1 316 ? 2.135 -19.899 2.206 1.00 51.66 316 SER A C 1
ATOM 2359 O O . SER A 1 316 ? 1.616 -20.848 2.785 1.00 51.66 316 SER A O 1
ATOM 2361 N N . SER A 1 317 ? 3.454 -19.681 2.280 1.00 45.31 317 SER A N 1
ATOM 2362 C CA . SER A 1 317 ? 4.363 -20.595 2.989 1.00 45.31 317 SER A CA 1
ATOM 2363 C C . SER A 1 317 ? 4.440 -20.396 4.503 1.00 45.31 317 SER A C 1
ATOM 2365 O O . SER A 1 317 ? 4.884 -21.315 5.181 1.00 45.31 317 SER A O 1
ATOM 2367 N N . ALA A 1 318 ? 4.019 -19.249 5.048 1.00 39.22 318 ALA A N 1
ATOM 2368 C CA . ALA A 1 318 ? 4.102 -19.003 6.494 1.00 39.22 318 ALA A CA 1
ATOM 2369 C C . ALA A 1 318 ? 2.822 -19.425 7.239 1.00 39.22 318 ALA A C 1
ATOM 2371 O O . ALA A 1 318 ? 2.896 -20.037 8.297 1.00 39.22 318 ALA A O 1
ATOM 2372 N N . LEU A 1 319 ? 1.643 -19.179 6.658 1.00 38.28 319 LEU A N 1
ATOM 2373 C CA . LEU A 1 319 ? 0.355 -19.466 7.310 1.00 38.28 319 LEU A CA 1
ATOM 2374 C C . LEU A 1 319 ? -0.108 -20.925 7.167 1.00 38.28 319 LEU A C 1
ATOM 2376 O O . LEU A 1 319 ? -0.925 -21.392 7.959 1.00 38.28 319 LEU A O 1
ATOM 2380 N N . ALA A 1 320 ? 0.406 -21.666 6.181 1.00 36.50 320 ALA A N 1
ATOM 2381 C CA . ALA A 1 320 ? 0.101 -23.090 6.037 1.00 36.50 320 ALA A CA 1
ATOM 2382 C C . ALA A 1 320 ? 0.789 -23.953 7.114 1.00 36.50 320 ALA A C 1
ATOM 2384 O O . ALA A 1 320 ? 0.275 -25.013 7.461 1.00 36.50 320 ALA A O 1
ATOM 2385 N N . ALA A 1 321 ? 1.910 -23.488 7.680 1.00 33.66 321 ALA A N 1
ATOM 2386 C CA . ALA A 1 321 ? 2.656 -24.220 8.703 1.00 33.66 321 ALA A CA 1
ATOM 2387 C C . ALA A 1 321 ? 1.968 -24.212 10.084 1.00 33.66 321 ALA A C 1
ATOM 2389 O O . ALA A 1 321 ? 2.148 -25.151 10.853 1.00 33.66 321 ALA A O 1
ATOM 2390 N N . GLU A 1 322 ? 1.128 -23.216 10.386 1.00 37.81 32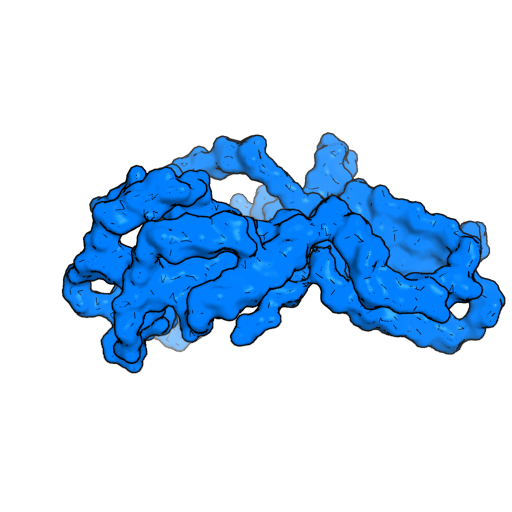2 GLU A N 1
ATOM 2391 C CA . GLU A 1 322 ? 0.430 -23.132 11.681 1.00 37.81 322 GLU A CA 1
ATOM 2392 C C . GLU A 1 322 ? -0.900 -23.902 11.725 1.00 37.81 322 GLU A C 1
ATOM 2394 O O . GLU A 1 322 ? -1.411 -24.177 12.804 1.00 37.81 322 GLU A O 1
ATOM 2399 N N . ARG A 1 323 ? -1.448 -24.353 10.586 1.00 38.84 323 ARG A N 1
ATOM 2400 C CA . ARG A 1 323 ? -2.689 -25.160 10.568 1.00 38.84 323 ARG A CA 1
ATOM 2401 C C . ARG A 1 323 ? -2.486 -26.661 10.817 1.00 38.84 323 ARG A C 1
ATOM 2403 O O . ARG A 1 323 ? -3.454 -27.412 10.750 1.00 38.84 323 ARG A O 1
ATOM 2410 N N . ILE A 1 324 ? -1.261 -27.099 11.115 1.00 37.38 324 ILE A N 1
ATOM 2411 C CA . ILE A 1 324 ? -0.949 -28.496 11.483 1.00 37.38 324 ILE A CA 1
ATOM 2412 C C . ILE A 1 324 ? -0.541 -28.621 12.968 1.00 37.38 324 ILE A C 1
ATOM 2414 O O . ILE A 1 324 ? -0.334 -29.727 13.460 1.00 37.38 324 ILE A O 1
ATOM 2418 N N . ALA A 1 325 ? -0.504 -27.524 13.733 1.00 35.19 325 ALA A N 1
ATOM 2419 C CA . ALA A 1 325 ? -0.147 -27.572 15.152 1.00 35.19 325 ALA A CA 1
ATOM 2420 C C . ALA A 1 325 ? -0.932 -26.560 16.010 1.00 35.19 325 ALA A C 1
ATOM 2422 O O . ALA A 1 325 ? -0.338 -25.649 16.578 1.00 35.19 325 ALA A O 1
ATOM 2423 N N . SER A 1 326 ? -2.252 -26.742 16.131 1.00 34.84 326 SER A N 1
ATOM 2424 C CA . SER A 1 326 ? -3.035 -26.382 17.331 1.00 34.84 326 SER A CA 1
ATOM 2425 C C . SER A 1 326 ? -4.427 -26.994 17.262 1.00 34.84 326 SER A C 1
ATOM 2427 O O . SER A 1 326 ? -5.150 -26.638 16.300 1.00 34.84 326 SER A O 1
#

Secondary structure (DSSP, 8-state):
---HHHHHHHT-SEEEE--TTS-HHHHHHHHHHHHHHHHTTT-EEEEEESB--S-TTSBGGGS----BPPPHHHHHHHHHHH--SEEEE-SS--SSBPSS-----HHHHHHHHHHH-S-EEE---TT--HHHHHHHHHTTEEEE---HHHHHHHHHHHHHHHHTT--SHHHHHTTHHHHHHHHHHHHHHHTT-TT-HHHHHHHSPPP--EEEEEEE--TTS-HHHHHHHHHHHHHHHTTSTTEEEEEEEE-SSTT-S-SEEEEEEESSTTHHHHHHH-HHHHHIIIIIIHHH--SEEEEEEE-B-TTT-SBPPTTHHHHSSGGG--

=== Feature glossary ===
The record interleaves many kinds of information about one protein. Here is each kind framed as the question it answers.

Q: Are the domains correctly placed relative to each other?
A: Predicted aligned error is AlphaFold's pairwise confidence. Unlike pLDDT (per-residue), PAE is per-residue-pair and captures whether two parts of the structure are correctly placed r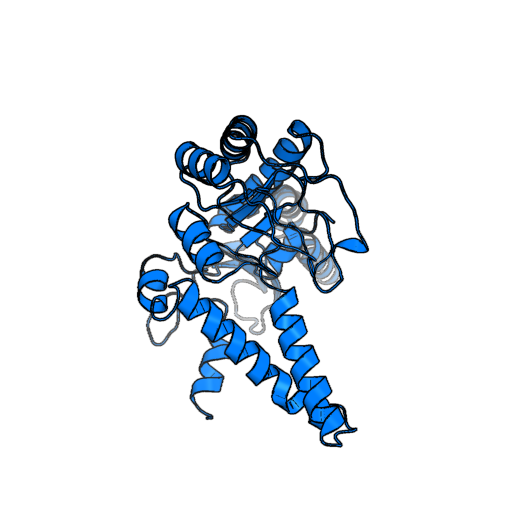elative to each other. Units are ångströms of expected positional error.

Q: Which residues are in helices, strands, or loops?
A: Eight-state secondary structure (DSSP): H is the canonical α-helix, G the tighter 3₁₀-helix, I the wider π-helix; E/B are β-structure, T and S are turns and bends, and '-' is everything else. DSSP derives these from the pattern of main-chain N–H···O=C hydrogen bonds, not from the sequence.

Q: What if only a Cα trace is available?
A: P-SEA three-state annotation labels each residue as helix, strand, or coil based purely on the geometry of the Cα trace. It serves as a fallback when the full backbone (and thus DSSP) is unavailable.

Q: What are the backbone torsion angles?
A: φ (phi) and ψ (psi) are the two rotatable backbone dihedrals per residue: φ is the C(i-1)–N–Cα–C torsion, ψ is the N–Cα–C–N(i+1) torsion, both in degrees on (−180°, 180°]. α-helical residues cluster near (−60°, −45°); β-strand residues near (−120°, +130°). A Ramachandran plot is simply a scatter of (φ, ψ) for every residue.

Q: What known structures does this most resemble?
A: Structural nearest neighbors (via Foldseek easy-search vs the PDB). Reported per hit: target PDB id, E-value, and alignment TM-score. A TM-score above ~0.5 is the conventional threshold for 'same fold'.

Q: What family and function is it annotated with?
A: Database cross-references. InterPro integrates a dozen domain/family signature databases into unified entries with residue-range hits. GO terms attach function/process/location labels with evidence codes. CATH codes position the fold in a four-level structural taxonomy. Organism is the NCBI-taxonomy species name.

Q: Which residues are buried vs exposed?
A: Solvent accessibility: the surface area of each residue that a 1.4 Å water probe can touch, in Å². When only backbone atoms are present the absolute values are lower than full-atom SASA (side chains contribute most of the area) and are flagged as backbone-only.

Q: What do the diagnostic plots show?
A: Three diagnostic plots accompany the record. The Cα contact map visualizes the tertiary structure as a 2D adjacency matrix (8 Å cutoff, sequence-local contacts suppressed). The Ramachandran plot shows the distribution of backbone (φ, ψ) torsions, with points in the α and β basins reflecting secondary structure content. The PAE plot shows AlphaFold's inter-residue confidence as a color matrix.

Q: What is the amino-acid chain?
A: The amino-acid sequence is the protein's primary structure: the linear order of residues from the N-terminus to the C-terminus, written in one-letter code. Everything else here — the 3D coordinates, the secondary structure, the domain annotations — is ultimately a consequence of this string.

Q: What do the rendered images show?
A: The six renders are orthographic views along the three Cartesian axes in both directions. Representation (cartoon, sticks, or surface) and color scheme (sequence-rainbow or by-chain) vary across proteins so the training set covers all the common visualization conventions.

Q: Where is each backbone atom in 3D?
A: The mmCIF table is the protein's shape written out atom by atom. For each backbone N, Cα, C, and carbonyl O, it records an (x, y, z) coordinate triple in Å plus the residue type, chain letter, and residue number.

Q: How mobile is each atom in the crystal?
A: For experimental (PDB) structures, the B-factor (temperature factor) quantifies the positional spread of each atom in the crystal — a combination of thermal vibration and static disorder — in units of Å². High B-factors mark flexible loops or poorly resolved regions; low B-factors mark the rigid, well-ordered core.

Q: How big and how compact is the whole molecule?
A: Three whole-structure scalars: the radius of gyration (RMS distance of Cα from centroid, in Å), the count of Cα–Cα contacts (pairs closer than 8 Å and separated by more than four residues in sequence — i.e. tertiary, not local, contacts), and the bounding-box dimensions. Together they distinguish compact globular folds from extended fibres or disordered chains.

Q: What does the local fold look like, residue by residue?
A: A 3Di character summarizes, for each residue, the relative orientation of the Cα frame of its nearest spatial neighbor. Because it encodes fold topology rather than chemistry, 3Di alignments detect remote structural similarity that sequence alignment misses.

Q: How confident is the AlphaFold model at each residue?
A: For AlphaFold models, the B-factor field carries pLDDT — the model's own estimate of local accuracy on a 0–100 scale. Regions with pLDDT<50 should be treated as essentially unmodeled; they often correspond to intrinsically disordered segments.